Protein AF-A0A316UC57-F1 (afdb_monomer_lite)

InterPro domains:
  IPR006913 CENP-V/GFA domain [PF04828] (13-72)
  IPR006913 CENP-V/GFA domain [PS51891] (13-144)
  IPR011057 Mss4-like superfamily [SSF51316] (11-69)

Radius of gyration: 26.14 Å; chains: 1; bounding box: 57×92×40 Å

Organism: NCBI:txid1684307

Sequence (252 aa):
MSSNALPPLPEYTTGHCACKRTQYRVQLTNLQEDLRLTAYCHCTSCQRLNGAPFVWTTHWAEEAVQWSSAALDGGSEKMPGSSSSSTAPTLTRTKGGARLIPTVSSSSSTSASTSSSSSAPMLPEATFAPTMAVYETLPGRKWKQRCDYCGTPLGSWNQAKRQWSLWPSTFSRDYLPPPTPTPNPTSTPSTGSSSSSSTTSPPPKEGLPHPTIQQAIRPLHHQFYGWWRTMDIPDKLPKWEGYAGASERVEE

Foldseek 3Di:
DPPPDADDDDQWFKFAFPLRQKIKIFGCVPVVVFFPAWAWELAPVQCVLQVHLTFTKTKGALVRMAIDQGSPPRPCPPDPDDDDDDDDDDDDDDDDDDDDDDDDDDDDDDDDPDPPPPPQLDDPPRSDHPQKDWADPDRPAKIWIAGPPPSGTAWMAGPVRNMTMGTCVRIDPPPPPDPDPDDPDDDDDDDDDDDDDDPDDPDDPPDDSHCRVCNVSPHQAYACQDPSRPDDDPPPHWYFNHDPPPGDTDDD

Secondary structure (DSSP, 8-state):
----PPPPPPSEEEEE-TTSSSEEEEE-TTHHHHEEEEEEE--HHHHHHHTSSSEEEEEEESTTEEE-SS---------------------------PPP------------------------GGGS-TTEEEEEEETTTEEEEEETTT--EEEEEETTTTEEEE-GGGB-----PPPP-PPP-----------------PPP-S------HHHHT----EES-STT-SS---S---EESSSTTTSPEEP-

Structure (mmCIF, N/CA/C/O backbone):
data_AF-A0A316UC57-F1
#
_entry.id   AF-A0A316UC57-F1
#
loop_
_atom_site.group_PDB
_atom_site.id
_atom_site.type_symbol
_atom_site.label_atom_id
_atom_site.label_alt_id
_atom_site.label_comp_id
_atom_site.label_asym_id
_atom_site.label_entity_id
_atom_site.label_seq_id
_atom_site.pdbx_PDB_ins_code
_atom_site.Cartn_x
_atom_site.Cartn_y
_atom_site.Cartn_z
_atom_site.occupancy
_atom_site.B_iso_or_equiv
_atom_site.auth_seq_id
_atom_site.auth_comp_id
_atom_site.auth_asym_id
_atom_site.auth_atom_id
_atom_site.pdbx_PDB_model_num
ATOM 1 N N . MET A 1 1 ? -0.618 40.495 2.306 1.00 41.44 1 MET A N 1
ATOM 2 C CA . MET A 1 1 ? -0.495 39.217 1.576 1.00 41.44 1 MET A CA 1
ATOM 3 C C . MET A 1 1 ? -0.636 38.106 2.604 1.00 41.44 1 MET A C 1
ATOM 5 O O . MET A 1 1 ? 0.349 37.770 3.246 1.00 41.44 1 MET A O 1
ATOM 9 N N . SER A 1 2 ? -1.858 37.630 2.866 1.00 45.69 2 SER A N 1
ATOM 10 C CA . SER A 1 2 ? -2.040 36.480 3.761 1.00 45.69 2 SER A CA 1
ATOM 11 C C . SER A 1 2 ? -1.405 35.270 3.100 1.00 45.69 2 SER A C 1
ATOM 13 O O . SER A 1 2 ? -1.786 34.900 1.990 1.00 45.69 2 SER A O 1
ATOM 15 N N . SER A 1 3 ? -0.407 34.687 3.755 1.00 51.34 3 SER A N 1
ATOM 16 C CA . SER A 1 3 ? 0.132 33.389 3.383 1.00 51.34 3 SER A CA 1
ATOM 17 C C . SER A 1 3 ? -1.018 32.382 3.399 1.00 51.34 3 SER A C 1
ATOM 19 O O . SER A 1 3 ? -1.525 32.045 4.468 1.00 51.34 3 SER A O 1
ATOM 21 N N . ASN A 1 4 ? -1.440 31.919 2.224 1.00 53.53 4 ASN A N 1
ATOM 22 C CA . ASN A 1 4 ? -2.325 30.767 2.077 1.00 53.53 4 ASN A CA 1
ATOM 23 C C . ASN A 1 4 ? -1.542 29.504 2.466 1.00 53.53 4 ASN A C 1
ATOM 25 O O . ASN A 1 4 ? -1.133 28.721 1.610 1.00 53.53 4 ASN A O 1
ATOM 29 N N . ALA A 1 5 ? -1.253 29.349 3.759 1.00 59.88 5 ALA A N 1
ATOM 30 C CA . ALA A 1 5 ? -0.727 28.107 4.290 1.00 59.88 5 ALA A CA 1
ATOM 31 C C . ALA A 1 5 ? -1.830 27.052 4.167 1.00 59.88 5 ALA A C 1
ATOM 33 O O . ALA A 1 5 ? -2.966 27.277 4.589 1.00 59.88 5 ALA A O 1
ATOM 34 N N . LEU A 1 6 ? -1.501 25.926 3.537 1.00 58.50 6 LEU A N 1
ATOM 35 C CA . LEU A 1 6 ? -2.412 24.795 3.445 1.00 58.50 6 LEU A CA 1
ATOM 36 C C . LEU A 1 6 ? -2.770 24.326 4.863 1.00 58.50 6 LEU A C 1
ATOM 38 O O . LEU A 1 6 ? -1.898 24.332 5.738 1.00 58.50 6 LEU A O 1
ATOM 42 N N . PRO A 1 7 ? -4.023 23.910 5.103 1.00 67.12 7 PRO A N 1
ATOM 43 C CA . PRO A 1 7 ? -4.384 23.304 6.373 1.00 67.12 7 PRO A CA 1
ATOM 44 C C . PRO A 1 7 ? -3.512 22.063 6.622 1.00 67.12 7 PRO A C 1
ATOM 46 O O . PRO A 1 7 ? -3.173 21.344 5.672 1.00 67.12 7 PRO A O 1
ATOM 49 N N . PRO A 1 8 ? -3.125 21.810 7.882 1.00 75.81 8 PRO A N 1
ATOM 50 C CA . PRO A 1 8 ? -2.342 20.634 8.223 1.00 75.81 8 PRO A CA 1
ATOM 51 C C . PRO A 1 8 ? -3.133 19.358 7.914 1.00 75.81 8 PRO A C 1
ATOM 53 O O . PRO A 1 8 ? -4.363 19.332 7.998 1.00 75.81 8 PRO A O 1
ATOM 56 N N . LEU A 1 9 ? -2.417 18.285 7.571 1.00 80.31 9 LEU A N 1
ATOM 57 C CA . LEU A 1 9 ? -3.019 16.958 7.472 1.00 80.31 9 LEU A CA 1
ATOM 58 C C . LEU A 1 9 ? -3.625 16.555 8.828 1.00 80.31 9 LEU A C 1
ATOM 60 O O . LEU A 1 9 ? -3.098 16.951 9.872 1.00 80.31 9 LEU A O 1
ATOM 64 N N . PRO A 1 10 ? -4.711 15.761 8.836 1.00 85.69 10 PRO A N 1
ATOM 65 C CA . PRO A 1 10 ? -5.221 15.201 10.079 1.00 85.69 10 PRO A CA 1
ATOM 66 C C . PRO A 1 10 ? -4.170 14.290 10.725 1.00 85.69 10 PRO A C 1
ATOM 68 O O . PRO A 1 10 ? -3.300 13.755 10.043 1.00 85.69 10 PRO A O 1
ATOM 71 N N . GLU A 1 11 ? -4.293 14.062 12.033 1.00 88.88 11 GLU A N 1
ATOM 72 C CA . GLU A 1 11 ? -3.408 13.162 12.791 1.00 88.88 11 GLU A CA 1
ATOM 73 C C . GLU A 1 11 ? -3.396 11.739 12.213 1.00 88.88 11 GLU A C 1
ATOM 75 O O . GLU A 1 11 ? -2.382 11.047 12.256 1.00 88.88 11 GLU A O 1
ATOM 80 N N . TYR A 1 12 ? -4.520 11.304 11.642 1.00 91.88 12 TYR A N 1
ATOM 81 C CA . TYR A 1 12 ? -4.680 9.984 11.059 1.00 91.88 12 TYR A CA 1
ATOM 82 C C . TYR A 1 12 ? -5.684 9.980 9.910 1.00 91.88 12 TYR A C 1
ATOM 84 O O . TYR A 1 12 ? -6.486 10.897 9.733 1.00 91.88 12 TYR A O 1
ATOM 92 N N . THR A 1 13 ? -5.680 8.882 9.168 1.00 91.31 13 THR A N 1
ATOM 93 C CA . THR A 1 13 ? -6.738 8.514 8.228 1.00 91.31 13 THR A CA 1
ATOM 94 C C . THR A 1 13 ? -7.218 7.096 8.504 1.00 91.31 13 THR A C 1
ATOM 96 O O . THR A 1 13 ? -6.566 6.329 9.215 1.00 91.31 13 THR A O 1
ATOM 99 N N . THR A 1 14 ? -8.373 6.743 7.958 1.00 93.75 14 THR A N 1
ATOM 100 C CA . THR A 1 14 ? -8.931 5.397 8.043 1.00 93.75 14 THR A CA 1
ATOM 101 C C . THR A 1 14 ? -9.022 4.775 6.662 1.00 93.75 14 THR A C 1
ATOM 103 O O . THR A 1 14 ? -8.936 5.447 5.632 1.00 93.75 14 THR A O 1
ATOM 106 N N . GLY A 1 15 ? -9.208 3.467 6.635 1.00 94.25 15 GLY A N 1
ATOM 107 C CA . GLY A 1 15 ? -9.602 2.769 5.432 1.00 94.25 15 GLY A CA 1
ATOM 108 C C . GLY A 1 15 ? -10.334 1.486 5.755 1.00 94.25 15 GLY A C 1
ATOM 109 O O . GLY A 1 15 ? -10.366 1.025 6.898 1.00 94.25 15 GLY A O 1
ATOM 110 N N . HIS A 1 16 ? -10.971 0.930 4.738 1.00 95.31 16 HIS A N 1
ATOM 111 C CA . HIS A 1 16 ? -11.841 -0.215 4.887 1.00 95.31 16 HIS A CA 1
ATOM 112 C C . HIS A 1 16 ? -11.987 -1.000 3.582 1.00 95.31 16 HIS A C 1
ATOM 114 O O . HIS A 1 16 ? -11.837 -0.486 2.475 1.00 95.31 16 HIS A O 1
ATOM 120 N N . CYS A 1 17 ? -12.325 -2.279 3.714 1.00 95.94 17 CYS A N 1
ATOM 121 C CA . CYS A 1 17 ? -12.782 -3.096 2.590 1.00 95.94 17 CYS A CA 1
ATOM 122 C C . CYS A 1 17 ? -14.160 -2.635 2.075 1.00 95.94 17 CYS A C 1
ATOM 124 O O . CYS A 1 17 ? -14.847 -1.860 2.742 1.00 95.94 17 CYS A O 1
ATOM 126 N N . ALA A 1 18 ? -14.616 -3.139 0.923 1.00 94.94 18 ALA A N 1
ATOM 127 C CA . ALA A 1 18 ? -15.873 -2.687 0.313 1.00 94.94 18 ALA A CA 1
ATOM 128 C C . ALA A 1 18 ? -17.107 -2.876 1.219 1.00 94.94 18 ALA A C 1
ATOM 130 O O . ALA A 1 18 ? -17.975 -2.011 1.259 1.00 94.94 18 ALA A O 1
ATOM 131 N N . CYS A 1 19 ? -17.166 -3.966 1.991 1.00 95.12 19 CYS A N 1
ATOM 132 C CA . CYS A 1 19 ? -18.262 -4.231 2.931 1.00 95.12 19 CYS A CA 1
ATOM 133 C C . CYS A 1 19 ? -18.083 -3.569 4.307 1.00 95.12 19 CYS A C 1
ATOM 135 O O . CYS A 1 19 ? -18.910 -3.780 5.188 1.00 95.12 19 CYS A O 1
ATOM 137 N N . LYS A 1 20 ? -16.988 -2.826 4.519 1.00 93.12 20 LYS A N 1
ATOM 138 C CA . LYS A 1 20 ? -16.629 -2.151 5.780 1.00 93.12 20 LYS A CA 1
ATOM 139 C C . LYS A 1 20 ? -16.373 -3.064 6.991 1.00 93.12 20 LYS A C 1
ATOM 141 O O . LYS A 1 20 ? -16.122 -2.564 8.080 1.00 93.12 20 LYS A O 1
ATOM 146 N N . ARG A 1 21 ? -16.354 -4.389 6.825 1.00 92.88 21 ARG A N 1
ATOM 147 C CA . ARG A 1 21 ? -16.109 -5.343 7.926 1.00 92.88 21 ARG A CA 1
ATOM 148 C C . ARG A 1 21 ? -14.652 -5.359 8.408 1.00 92.88 21 ARG A C 1
ATOM 150 O O . ARG A 1 21 ? -14.378 -5.523 9.592 1.00 92.88 21 ARG A O 1
ATOM 157 N N . THR A 1 22 ? -13.712 -5.214 7.481 1.00 94.31 22 THR A N 1
ATOM 158 C CA . THR A 1 22 ? -12.280 -5.050 7.761 1.00 94.31 22 THR A CA 1
ATOM 159 C C . THR A 1 22 ? -11.919 -3.582 7.630 1.00 94.31 22 THR A C 1
ATOM 161 O O . THR A 1 22 ? -12.103 -3.015 6.547 1.00 94.31 22 THR A O 1
ATOM 164 N N . GLN A 1 23 ? -11.411 -2.988 8.708 1.00 94.62 23 GLN A N 1
ATOM 165 C CA . GLN A 1 23 ? -11.034 -1.579 8.771 1.00 94.62 23 GLN A CA 1
ATOM 166 C C . GLN A 1 23 ? -9.642 -1.414 9.380 1.00 94.62 23 GLN A C 1
ATOM 168 O O . GLN A 1 23 ? -9.145 -2.283 10.100 1.00 94.62 23 GLN A O 1
ATOM 173 N N . TYR A 1 24 ? -9.016 -0.286 9.078 1.00 94.50 24 TYR A N 1
ATOM 174 C CA . TYR A 1 24 ? -7.728 0.102 9.629 1.00 94.50 24 TYR A CA 1
ATOM 175 C C . TYR A 1 24 ? -7.640 1.615 9.813 1.00 94.50 24 TYR A C 1
ATOM 177 O O . TYR A 1 24 ? -8.397 2.389 9.220 1.00 94.50 24 TYR A O 1
ATOM 185 N N . ARG A 1 25 ? -6.664 2.024 10.616 1.00 94.94 25 ARG A N 1
ATOM 186 C CA . ARG A 1 25 ? -6.220 3.399 10.816 1.00 94.94 25 ARG A CA 1
ATOM 187 C C . ARG A 1 25 ? -4.748 3.506 10.430 1.00 94.94 25 ARG A C 1
ATOM 189 O O . ARG A 1 25 ? -3.974 2.598 10.719 1.00 94.94 25 ARG A O 1
ATOM 196 N N . VAL A 1 26 ? -4.380 4.613 9.793 1.00 94.88 26 VAL A N 1
ATOM 197 C CA . VAL A 1 26 ? -2.991 4.973 9.488 1.00 94.88 26 VAL A CA 1
ATOM 198 C C . VAL A 1 26 ? -2.680 6.301 10.157 1.00 94.88 26 VAL A C 1
ATOM 200 O O . VAL A 1 26 ? -3.387 7.281 9.913 1.00 94.88 26 VAL A O 1
ATOM 203 N N . GLN A 1 27 ? -1.655 6.330 11.002 1.00 94.12 27 GLN A N 1
ATOM 204 C CA . GLN A 1 27 ? -1.163 7.565 11.606 1.00 94.12 27 GLN A CA 1
ATOM 205 C C . GLN A 1 27 ? -0.413 8.390 10.554 1.00 94.12 27 GLN A C 1
ATOM 207 O O . GLN A 1 27 ? 0.315 7.851 9.722 1.00 94.12 27 GLN A O 1
ATOM 212 N N . LEU A 1 28 ? -0.623 9.702 10.572 1.00 91.50 28 LEU A N 1
ATOM 213 C CA . LEU A 1 28 ? -0.037 10.661 9.631 1.00 91.50 28 LEU A CA 1
ATOM 214 C C . LEU A 1 28 ? 0.847 11.698 10.337 1.00 91.50 28 LEU A C 1
ATOM 216 O O . LEU A 1 28 ? 1.449 12.539 9.671 1.00 91.50 28 LEU A O 1
ATOM 220 N N . THR A 1 29 ? 0.949 11.634 11.668 1.00 90.75 29 THR A N 1
ATOM 221 C CA . THR A 1 29 ? 1.766 12.536 12.496 1.00 90.75 29 THR A CA 1
ATOM 222 C C . THR A 1 29 ? 3.231 12.561 12.078 1.00 90.75 29 THR A C 1
ATOM 224 O O . THR A 1 29 ? 3.852 13.619 12.130 1.00 90.75 29 THR A O 1
ATOM 227 N N . ASN A 1 30 ? 3.763 11.427 11.616 1.00 93.81 30 ASN A N 1
ATOM 228 C CA . ASN A 1 30 ? 5.131 11.294 11.131 1.00 93.81 30 ASN A CA 1
ATOM 229 C C . ASN A 1 30 ? 5.179 10.787 9.680 1.00 93.81 30 ASN A C 1
ATOM 231 O O . ASN A 1 30 ? 5.938 9.883 9.334 1.00 93.81 30 ASN A O 1
ATOM 235 N N . LEU A 1 31 ? 4.339 11.365 8.809 1.00 91.75 31 LEU A N 1
ATOM 236 C CA . LEU A 1 31 ? 4.154 10.905 7.428 1.00 91.75 31 LEU A CA 1
ATOM 237 C C . LEU A 1 31 ? 5.472 10.684 6.668 1.00 91.75 31 LEU A C 1
ATOM 239 O O . LEU A 1 31 ? 5.596 9.695 5.953 1.00 91.75 31 LEU A O 1
ATOM 243 N N . GLN A 1 32 ? 6.436 11.598 6.806 1.00 90.75 32 GLN A N 1
ATOM 244 C CA . GLN A 1 32 ? 7.690 11.556 6.052 1.00 90.75 32 GLN A CA 1
ATOM 245 C C . GLN A 1 32 ? 8.570 10.360 6.432 1.00 90.75 32 GLN A C 1
ATOM 247 O O . GLN A 1 32 ? 9.285 9.833 5.577 1.00 90.75 32 GLN A O 1
ATOM 252 N N . GLU A 1 33 ? 8.527 9.938 7.696 1.00 94.81 33 GLU A N 1
ATOM 253 C CA . GLU A 1 33 ? 9.268 8.770 8.158 1.00 94.81 33 GLU A CA 1
ATOM 254 C C . GLU A 1 33 ? 8.439 7.500 8.013 1.00 94.81 33 GLU A C 1
ATOM 256 O O . GLU A 1 33 ? 8.991 6.478 7.636 1.00 94.81 33 GLU A O 1
ATOM 261 N N . ASP A 1 34 ? 7.130 7.529 8.256 1.00 96.75 34 ASP A N 1
ATOM 262 C CA . ASP A 1 34 ? 6.286 6.332 8.258 1.00 96.75 34 ASP A CA 1
ATOM 263 C C . ASP A 1 34 ? 5.919 5.845 6.855 1.00 96.75 34 ASP A C 1
ATOM 265 O O . ASP A 1 34 ? 5.876 4.631 6.629 1.00 96.75 34 ASP A O 1
ATOM 269 N N . LEU A 1 35 ? 5.709 6.753 5.896 1.00 97.31 35 LEU A N 1
ATOM 270 C CA . LEU A 1 35 ? 5.463 6.409 4.495 1.00 97.31 35 LEU A CA 1
ATOM 271 C C . LEU A 1 35 ? 6.786 6.081 3.793 1.00 97.31 35 LEU A C 1
ATOM 273 O O . LEU A 1 35 ? 7.481 6.941 3.257 1.00 97.31 35 LEU A O 1
ATOM 277 N N . ARG A 1 36 ? 7.115 4.792 3.734 1.00 96.12 36 ARG A N 1
ATOM 278 C CA . ARG A 1 36 ? 8.373 4.287 3.162 1.00 96.12 36 ARG A CA 1
ATOM 279 C C . ARG A 1 36 ? 8.377 4.229 1.637 1.00 96.12 36 ARG A C 1
ATOM 281 O O . ARG A 1 36 ? 9.444 4.160 1.033 1.00 96.12 36 ARG A O 1
ATOM 288 N N . LEU A 1 37 ? 7.203 4.154 1.010 1.00 96.88 37 LEU A N 1
ATOM 289 C CA . LEU A 1 37 ? 7.068 4.059 -0.445 1.00 96.88 37 LEU A CA 1
ATOM 290 C C . LEU A 1 37 ? 5.664 4.457 -0.889 1.00 96.88 37 LEU A C 1
ATOM 292 O O . LEU A 1 37 ? 4.685 4.066 -0.261 1.00 96.88 37 LEU A O 1
ATOM 296 N N . THR A 1 38 ? 5.561 5.127 -2.032 1.00 97.44 38 THR A N 1
ATOM 297 C CA . THR A 1 38 ? 4.305 5.279 -2.768 1.00 97.44 38 THR A CA 1
ATOM 298 C C . THR A 1 38 ? 4.564 5.195 -4.269 1.00 97.44 38 THR A C 1
ATOM 300 O O . THR A 1 38 ? 5.406 5.909 -4.814 1.00 97.44 38 THR A O 1
ATOM 303 N N . ALA A 1 39 ? 3.898 4.258 -4.939 1.00 97.88 39 ALA A N 1
ATOM 304 C CA . ALA A 1 39 ? 4.186 3.929 -6.330 1.00 97.88 39 ALA A CA 1
ATOM 305 C C . ALA A 1 39 ? 2.980 3.314 -7.035 1.00 97.88 39 ALA A C 1
ATOM 307 O O . ALA A 1 39 ? 2.075 2.765 -6.398 1.00 97.88 39 ALA A O 1
ATOM 308 N N . TYR A 1 40 ? 3.024 3.310 -8.361 1.00 97.94 40 TYR A N 1
ATOM 309 C CA . TYR A 1 40 ? 2.226 2.403 -9.171 1.00 97.94 40 TYR A CA 1
ATOM 310 C C . TYR A 1 40 ? 2.989 1.096 -9.393 1.00 97.94 40 TYR A C 1
ATOM 312 O O . TYR A 1 40 ? 4.099 1.081 -9.922 1.00 97.94 40 TYR A O 1
ATOM 320 N N . CYS A 1 41 ? 2.391 -0.020 -8.990 1.00 97.25 41 CYS A N 1
ATOM 321 C CA . CYS A 1 41 ? 2.970 -1.350 -9.114 1.00 97.25 41 CYS A CA 1
ATOM 322 C C . CYS A 1 41 ? 2.331 -2.117 -10.273 1.00 97.25 41 CYS A C 1
ATOM 324 O O . CYS A 1 41 ? 1.114 -2.311 -10.296 1.00 97.25 41 CYS A O 1
ATOM 326 N N . HIS A 1 42 ? 3.179 -2.589 -11.186 1.00 97.12 42 HIS A N 1
ATOM 327 C CA . HIS A 1 42 ? 2.803 -3.314 -12.405 1.00 97.12 42 HIS A CA 1
ATOM 328 C C . HIS A 1 42 ? 3.084 -4.822 -12.337 1.00 97.12 42 HIS A C 1
ATOM 330 O O . HIS A 1 42 ? 2.989 -5.520 -13.338 1.00 97.12 42 HIS A O 1
ATOM 336 N N . CYS A 1 43 ? 3.445 -5.377 -11.175 1.00 94.81 43 CYS A N 1
ATOM 337 C CA . CYS A 1 43 ? 3.725 -6.811 -11.116 1.00 94.81 43 CYS A CA 1
ATOM 338 C C . CYS A 1 43 ? 2.445 -7.638 -11.315 1.00 94.81 43 CYS A C 1
ATOM 340 O O . CYS A 1 43 ? 1.366 -7.283 -10.827 1.00 94.81 43 CYS A O 1
ATOM 342 N N . THR A 1 44 ? 2.574 -8.797 -11.962 1.00 94.75 44 THR A N 1
ATOM 343 C CA . THR A 1 44 ? 1.404 -9.613 -12.320 1.00 94.75 44 THR A CA 1
ATOM 344 C C . THR A 1 44 ? 0.616 -10.121 -11.118 1.00 94.75 44 THR A C 1
ATOM 346 O O . THR A 1 44 ? -0.597 -10.302 -11.203 1.00 94.75 44 THR A O 1
ATOM 349 N N . SER A 1 45 ? 1.261 -10.305 -9.964 1.00 92.88 45 SER A N 1
ATOM 350 C CA . SER A 1 45 ? 0.555 -10.638 -8.724 1.00 92.88 45 SER A CA 1
ATOM 351 C C . SER A 1 45 ? -0.355 -9.501 -8.259 1.00 92.88 45 SER A C 1
ATOM 353 O O . SER A 1 45 ? -1.472 -9.759 -7.821 1.00 92.88 45 SER A O 1
ATOM 355 N N . CYS A 1 46 ? 0.092 -8.245 -8.354 1.00 94.38 46 CYS A N 1
ATOM 356 C CA . CYS A 1 46 ? -0.730 -7.088 -7.996 1.00 94.38 46 CYS A CA 1
ATOM 357 C C . CYS A 1 46 ? -1.857 -6.861 -9.005 1.00 94.38 46 CYS A C 1
ATOM 359 O O . CYS A 1 46 ? -2.975 -6.570 -8.579 1.00 94.38 46 CYS A O 1
ATOM 361 N N . GLN A 1 47 ? -1.582 -7.058 -10.297 1.00 95.62 47 GLN A N 1
ATOM 362 C CA . GLN A 1 47 ? -2.584 -6.960 -11.358 1.00 95.62 47 GLN A CA 1
ATOM 363 C C . GLN A 1 47 ? -3.717 -7.967 -11.162 1.00 95.62 47 GLN A C 1
ATOM 365 O O . GLN A 1 47 ? -4.879 -7.581 -11.075 1.00 95.62 47 GLN A O 1
ATOM 370 N N . ARG A 1 48 ? -3.382 -9.256 -11.008 1.00 93.88 48 ARG A N 1
ATOM 371 C CA . ARG A 1 48 ? -4.374 -10.327 -10.813 1.00 93.88 48 ARG A CA 1
ATOM 372 C C . ARG A 1 48 ? -5.185 -10.144 -9.539 1.00 93.88 48 ARG A C 1
ATOM 374 O O . ARG A 1 48 ? -6.380 -10.402 -9.535 1.00 93.88 48 ARG A O 1
ATOM 381 N N . LEU A 1 49 ? -4.538 -9.704 -8.462 1.00 93.56 49 LEU A N 1
ATOM 382 C CA . LEU A 1 49 ? -5.196 -9.564 -7.167 1.00 93.56 49 LEU A CA 1
ATOM 383 C C . LEU A 1 49 ? -6.163 -8.378 -7.116 1.00 93.56 49 LEU A C 1
ATOM 385 O O . LEU A 1 49 ? -7.175 -8.467 -6.432 1.00 93.56 49 LEU A O 1
ATOM 389 N N . ASN A 1 50 ? -5.860 -7.289 -7.826 1.00 94.69 50 ASN A N 1
ATOM 390 C CA . ASN A 1 50 ? -6.720 -6.103 -7.874 1.00 94.69 50 ASN A CA 1
ATOM 391 C C . ASN A 1 50 ? -7.641 -6.071 -9.101 1.00 94.69 50 ASN A C 1
ATOM 393 O O . ASN A 1 50 ? -8.521 -5.220 -9.158 1.00 94.69 50 ASN A O 1
ATOM 397 N N . GLY A 1 51 ? -7.440 -6.958 -10.080 1.00 94.69 51 GLY A N 1
ATOM 398 C CA . GLY A 1 51 ? -8.165 -6.920 -11.351 1.00 94.69 51 GLY A CA 1
ATOM 399 C C . GLY A 1 51 ? -7.894 -5.641 -12.152 1.00 94.69 51 GLY A C 1
ATOM 400 O O . GLY A 1 51 ? -8.793 -5.140 -12.817 1.00 94.69 51 GLY A O 1
ATOM 401 N N . ALA A 1 52 ? -6.681 -5.088 -12.055 1.00 95.75 52 ALA A N 1
ATOM 402 C CA . ALA A 1 52 ? -6.310 -3.798 -12.639 1.00 95.75 52 ALA A CA 1
ATOM 403 C C . ALA A 1 52 ? -4.970 -3.894 -13.397 1.00 95.75 52 ALA A C 1
ATOM 405 O O . ALA A 1 52 ? -4.119 -4.689 -12.995 1.00 95.75 52 ALA A O 1
ATOM 406 N N . PRO A 1 53 ? -4.734 -3.083 -14.451 1.00 96.00 53 PRO A N 1
ATOM 407 C CA . PRO A 1 53 ? -3.470 -3.098 -15.207 1.00 96.00 53 PRO A CA 1
ATOM 408 C C . PRO A 1 53 ? -2.256 -2.705 -14.348 1.00 96.00 53 PRO A C 1
ATOM 410 O O . PRO A 1 53 ? -1.127 -3.102 -14.626 1.00 96.00 53 PRO A O 1
ATOM 413 N N . PHE A 1 54 ? -2.493 -1.955 -13.276 1.00 96.38 54 PHE A N 1
ATOM 414 C CA . PHE A 1 54 ? -1.544 -1.632 -12.219 1.00 96.38 54 PHE A CA 1
ATOM 415 C C . PHE A 1 54 ? -2.320 -1.229 -10.964 1.00 96.38 54 PHE A C 1
ATOM 417 O O . PHE A 1 54 ? -3.527 -0.987 -11.013 1.00 96.38 54 PHE A O 1
ATOM 424 N N . VAL A 1 55 ? -1.633 -1.146 -9.827 1.00 96.75 55 VAL A N 1
ATOM 425 C CA . VAL A 1 55 ? -2.240 -0.709 -8.563 1.00 96.75 55 VAL A CA 1
ATOM 426 C C . VAL A 1 55 ? -1.398 0.377 -7.909 1.00 96.75 55 VAL A C 1
ATOM 428 O O . VAL A 1 55 ? -0.172 0.281 -7.868 1.00 96.75 55 VAL A O 1
ATOM 431 N N . TRP A 1 56 ? -2.048 1.400 -7.362 1.00 97.25 56 TRP A N 1
ATOM 432 C CA . TRP A 1 56 ? -1.393 2.313 -6.430 1.00 97.25 56 TRP A CA 1
ATOM 433 C C . TRP A 1 56 ? -1.105 1.564 -5.128 1.00 97.25 56 TRP A C 1
ATOM 435 O O . TRP A 1 56 ? -2.004 0.996 -4.514 1.00 97.25 56 TRP A O 1
ATOM 445 N N . THR A 1 57 ? 0.154 1.530 -4.712 1.00 97.38 57 THR A N 1
ATOM 446 C CA . THR A 1 57 ? 0.596 0.901 -3.469 1.00 97.38 57 THR A CA 1
ATOM 447 C C . THR A 1 57 ? 1.328 1.912 -2.601 1.00 97.38 57 THR A C 1
ATOM 449 O O . THR A 1 57 ? 2.140 2.690 -3.098 1.00 97.38 57 THR A O 1
ATOM 452 N N . THR A 1 58 ? 1.062 1.869 -1.299 1.00 97.81 58 THR A N 1
ATOM 453 C CA . THR A 1 58 ? 1.784 2.639 -0.278 1.00 97.81 58 THR A CA 1
ATOM 454 C C . THR A 1 58 ? 2.393 1.683 0.728 1.00 97.81 58 THR A C 1
ATOM 456 O O . THR A 1 58 ? 1.747 0.691 1.063 1.00 97.81 58 THR A O 1
ATOM 459 N N . HIS A 1 59 ? 3.628 1.916 1.168 1.00 97.75 59 HIS A N 1
ATOM 460 C CA . HIS A 1 59 ? 4.263 1.119 2.214 1.00 97.75 59 HIS A CA 1
ATOM 461 C C . HIS A 1 59 ? 4.444 1.944 3.478 1.00 97.75 59 HIS A C 1
ATOM 463 O O . HIS A 1 59 ? 4.941 3.063 3.408 1.00 97.75 59 HIS A O 1
ATOM 469 N N . TRP A 1 60 ? 4.096 1.352 4.610 1.00 98.00 60 TRP A N 1
ATOM 470 C CA . TRP A 1 60 ? 4.054 1.998 5.911 1.00 98.00 60 TRP A CA 1
ATOM 471 C C . TRP A 1 60 ? 4.867 1.204 6.924 1.00 98.00 60 TRP A C 1
AT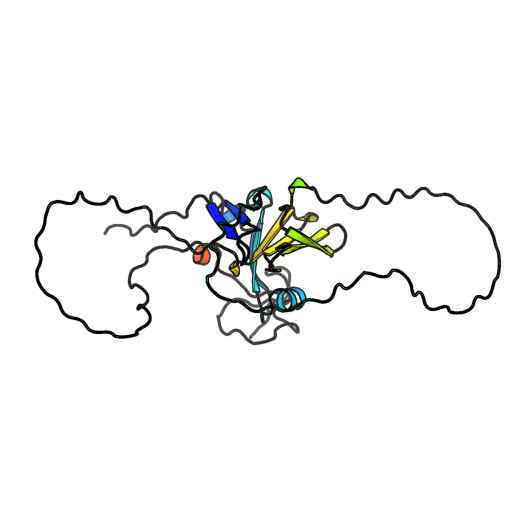OM 473 O O . TRP A 1 60 ? 4.931 -0.028 6.830 1.00 98.00 60 TRP A O 1
ATOM 483 N N . ALA A 1 61 ? 5.468 1.902 7.884 1.00 97.25 61 ALA A N 1
ATOM 484 C CA . ALA A 1 61 ? 5.991 1.285 9.098 1.00 97.25 61 ALA A CA 1
ATOM 485 C C . ALA A 1 61 ? 4.897 0.469 9.816 1.00 97.25 61 ALA A C 1
ATOM 487 O O . ALA A 1 61 ? 3.704 0.735 9.647 1.00 97.25 61 ALA A O 1
ATOM 488 N N . GLU A 1 62 ? 5.286 -0.545 10.586 1.00 95.00 62 GLU A N 1
ATOM 489 C CA . GLU A 1 62 ? 4.340 -1.393 11.321 1.00 95.00 62 GLU A CA 1
ATOM 490 C C . GLU A 1 62 ? 3.483 -0.568 12.279 1.00 95.00 62 GLU A C 1
ATOM 492 O O . GLU A 1 62 ? 2.257 -0.638 12.238 1.00 95.00 62 GLU A O 1
ATOM 497 N N . GLU A 1 63 ? 4.148 0.247 13.088 1.00 94.44 63 GLU A N 1
ATOM 498 C CA . GLU A 1 63 ? 3.588 1.093 14.135 1.00 94.44 63 GLU A CA 1
ATOM 499 C C . GLU A 1 63 ? 2.621 2.163 13.607 1.00 94.44 63 GLU A C 1
ATOM 501 O O . GLU A 1 63 ? 1.729 2.609 14.333 1.00 94.44 63 GLU A O 1
ATOM 506 N N . ALA A 1 64 ? 2.751 2.534 12.331 1.00 96.12 64 ALA A N 1
ATOM 507 C CA . ALA A 1 64 ? 1.896 3.523 11.693 1.00 96.12 64 ALA A CA 1
ATOM 508 C C . ALA A 1 64 ? 0.506 2.972 11.343 1.00 96.12 64 ALA A C 1
ATOM 510 O O . ALA A 1 64 ? -0.405 3.762 11.094 1.00 96.12 64 ALA A O 1
ATOM 511 N N . VAL A 1 65 ? 0.313 1.646 11.311 1.00 95.75 65 VAL A N 1
ATOM 512 C CA . VAL A 1 65 ? -0.945 1.017 10.881 1.00 95.75 65 VAL A CA 1
ATOM 513 C C . VAL A 1 65 ? -1.557 0.202 12.009 1.00 95.75 65 VAL A C 1
ATOM 515 O O . VAL A 1 65 ? -0.931 -0.685 12.581 1.00 95.75 65 VAL A O 1
ATOM 518 N N . GLN A 1 66 ? -2.831 0.458 12.283 1.00 94.25 66 GLN A N 1
ATOM 519 C CA . GLN A 1 66 ? -3.600 -0.244 13.304 1.00 94.25 66 GLN A CA 1
ATOM 520 C C . GLN A 1 66 ? -4.846 -0.856 12.673 1.00 94.25 66 GLN A C 1
ATOM 522 O O . GLN A 1 66 ? -5.621 -0.163 12.015 1.00 94.25 66 GLN A O 1
ATOM 527 N N . TRP A 1 67 ? -5.054 -2.154 12.876 1.00 92.88 67 TRP A N 1
ATOM 528 C CA . TRP A 1 67 ? -6.241 -2.864 12.402 1.00 92.88 67 TRP A CA 1
ATOM 529 C C . TRP A 1 67 ? -7.344 -2.858 13.460 1.00 92.88 67 TRP A C 1
ATOM 531 O O . TRP A 1 67 ? -7.068 -2.952 14.655 1.00 92.88 67 TRP A O 1
ATOM 541 N N . SER A 1 68 ? -8.606 -2.775 13.034 1.00 86.62 68 SER A N 1
ATOM 542 C CA . SER A 1 68 ? -9.740 -2.877 13.956 1.00 86.62 68 SER A CA 1
ATOM 543 C C . SER A 1 68 ? -9.848 -4.297 14.530 1.00 86.62 68 SER A C 1
ATOM 545 O O . SER A 1 68 ? -9.948 -5.266 13.775 1.00 86.62 68 SER A O 1
ATOM 547 N N . SER A 1 69 ? -9.875 -4.418 15.860 1.00 72.62 69 SER A N 1
ATOM 548 C CA . SER A 1 69 ? -10.031 -5.693 16.579 1.00 72.62 69 SER A CA 1
ATOM 549 C C . SER A 1 69 ? -11.453 -6.259 16.517 1.00 72.62 69 SER A C 1
ATOM 551 O O . SER A 1 69 ? -11.637 -7.467 16.631 1.00 72.62 69 SER A O 1
ATOM 553 N N . ALA A 1 70 ? -12.459 -5.412 16.294 1.00 57.38 70 ALA A N 1
ATOM 554 C CA . ALA A 1 70 ? -13.844 -5.823 16.108 1.00 57.38 70 ALA A CA 1
ATOM 555 C C . ALA A 1 70 ? -14.232 -5.762 14.626 1.00 57.38 70 ALA A C 1
ATOM 557 O O . ALA A 1 70 ? -13.911 -4.799 13.924 1.00 57.38 70 ALA A O 1
ATOM 558 N N . ALA A 1 71 ? -14.990 -6.760 14.165 1.00 52.72 71 ALA A N 1
ATOM 559 C CA . ALA A 1 71 ? -15.923 -6.532 13.073 1.00 52.72 71 ALA A CA 1
ATOM 560 C C . ALA A 1 71 ? -16.924 -5.509 13.615 1.00 52.72 71 ALA A C 1
ATOM 562 O O . ALA A 1 71 ? -17.776 -5.888 14.408 1.00 52.72 71 ALA A O 1
ATOM 563 N N . LEU A 1 72 ? -16.767 -4.219 13.308 1.00 46.00 72 LEU A N 1
ATOM 564 C CA . LEU A 1 72 ? -17.790 -3.250 13.694 1.00 46.00 72 LEU A CA 1
ATOM 565 C C . LEU A 1 72 ? -19.108 -3.761 13.119 1.00 46.00 72 LEU A C 1
ATOM 567 O O . LEU A 1 72 ? -19.167 -4.046 11.918 1.00 46.00 72 LEU A O 1
ATOM 571 N N . ASP A 1 73 ? -20.085 -3.975 14.004 1.00 39.00 73 ASP A N 1
ATOM 572 C CA . ASP A 1 73 ? -21.390 -4.518 13.661 1.00 39.00 73 ASP A CA 1
ATOM 573 C C . ASP A 1 73 ? -21.883 -3.787 12.423 1.00 39.00 73 ASP A C 1
ATOM 575 O O . ASP A 1 73 ? -22.053 -2.565 12.421 1.00 39.00 73 ASP A O 1
ATOM 579 N N . GLY A 1 74 ? -22.013 -4.533 11.327 1.00 42.62 74 GLY A N 1
ATOM 580 C CA . GLY A 1 74 ? -22.605 -4.008 10.118 1.00 42.62 74 GLY A CA 1
ATOM 581 C C . GLY A 1 74 ? -23.990 -3.533 10.508 1.00 42.62 74 GLY A C 1
ATOM 582 O O . GLY A 1 74 ? -24.860 -4.362 10.765 1.00 42.62 74 GLY A O 1
ATOM 583 N N . GLY A 1 75 ? -24.175 -2.213 10.592 1.00 33.47 75 GLY A N 1
ATOM 584 C CA . GLY A 1 75 ? -25.495 -1.620 10.667 1.00 33.47 75 GLY A CA 1
ATOM 585 C C . GLY A 1 75 ? -26.310 -2.273 9.567 1.00 33.47 75 GLY A C 1
ATOM 586 O O . GLY A 1 75 ? -25.989 -2.140 8.385 1.00 33.47 75 GLY A O 1
ATOM 587 N N . SER A 1 76 ? -27.288 -3.082 9.964 1.00 34.03 76 SER A N 1
ATOM 588 C CA . SER A 1 76 ? -28.180 -3.752 9.042 1.00 34.03 76 SER A CA 1
ATOM 589 C C . SER A 1 76 ? -29.112 -2.695 8.458 1.00 34.03 76 SER A C 1
ATOM 591 O O . SER A 1 76 ? -30.288 -2.620 8.814 1.00 34.03 76 SER A O 1
ATOM 593 N N . GLU A 1 77 ? -28.609 -1.858 7.558 1.00 35.34 77 GLU A N 1
ATOM 594 C CA . GLU A 1 77 ? -29.476 -1.249 6.565 1.00 35.34 77 GLU A CA 1
ATOM 595 C C . GLU A 1 77 ? -29.891 -2.377 5.628 1.00 35.34 77 GLU A C 1
ATOM 597 O O . GLU A 1 77 ? -29.220 -2.767 4.673 1.00 35.34 77 GLU A O 1
ATOM 602 N N . LYS A 1 78 ? -31.000 -2.992 6.029 1.00 29.66 78 LYS A N 1
ATOM 603 C CA . LYS A 1 78 ? -31.758 -3.970 5.275 1.00 29.66 78 LYS A CA 1
ATOM 604 C C . LYS A 1 78 ? -32.114 -3.311 3.943 1.00 29.66 78 LYS A C 1
ATOM 606 O O . LYS A 1 78 ? -33.043 -2.513 3.888 1.00 29.66 78 LYS A O 1
ATOM 611 N N . MET A 1 79 ? -31.363 -3.626 2.888 1.00 32.88 79 MET A N 1
ATOM 612 C CA . MET A 1 79 ? -31.732 -3.276 1.516 1.00 32.88 79 MET A CA 1
ATOM 613 C C . MET A 1 79 ? -33.180 -3.739 1.276 1.00 32.88 79 MET A C 1
ATOM 615 O O . MET A 1 79 ? -33.454 -4.939 1.405 1.00 32.88 79 MET A O 1
ATOM 619 N N . PRO A 1 80 ? -34.134 -2.838 0.982 1.00 33.00 80 PRO A N 1
ATOM 620 C CA . PRO A 1 80 ? -35.491 -3.252 0.687 1.00 33.00 80 PRO A CA 1
ATOM 621 C C . PRO A 1 80 ? -35.541 -3.831 -0.731 1.00 33.00 80 PRO A C 1
ATOM 623 O O . PRO A 1 80 ? -35.248 -3.146 -1.704 1.00 33.00 80 PRO A O 1
ATOM 626 N N . GLY A 1 81 ? -35.957 -5.095 -0.832 1.00 39.84 81 GLY A N 1
ATOM 627 C CA . GLY A 1 81 ? -36.462 -5.675 -2.076 1.00 39.84 81 GLY A CA 1
ATOM 628 C C . GLY A 1 81 ? -35.492 -6.577 -2.837 1.00 39.84 81 GLY A C 1
ATOM 629 O O . GLY A 1 81 ? -34.895 -6.179 -3.827 1.00 39.84 81 GLY A O 1
ATOM 630 N N . SER A 1 82 ? -35.439 -7.852 -2.458 1.00 33.59 82 SER A N 1
ATOM 631 C CA . SER A 1 82 ? -35.419 -8.936 -3.448 1.00 33.59 82 SER A CA 1
ATOM 632 C C . SER A 1 82 ? -35.992 -10.201 -2.816 1.00 33.59 82 SER A C 1
ATOM 634 O O . SER A 1 82 ? -35.306 -11.045 -2.248 1.00 33.59 82 SER A O 1
ATOM 636 N N . SER A 1 83 ? -37.314 -10.328 -2.895 1.00 36.94 83 SER A N 1
ATOM 637 C CA . SER A 1 83 ? -37.958 -11.631 -2.814 1.00 36.94 83 SER A CA 1
ATOM 638 C C . SER A 1 83 ? -37.570 -12.417 -4.065 1.00 36.94 83 SER A C 1
ATOM 640 O O . SER A 1 83 ? -38.124 -12.199 -5.139 1.00 36.94 83 SER A O 1
ATOM 642 N N . SER A 1 84 ? -36.619 -13.33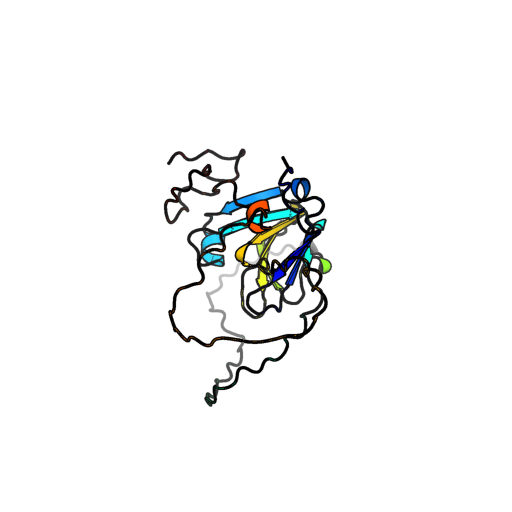4 -3.933 1.00 35.12 84 SER A N 1
ATOM 643 C CA . SER A 1 84 ? -36.551 -14.480 -4.832 1.00 35.12 84 SER A CA 1
ATOM 644 C C . SER A 1 84 ? -36.167 -15.711 -4.024 1.00 35.12 84 SER A C 1
ATOM 646 O O . SER A 1 84 ? -35.072 -15.841 -3.484 1.00 35.12 84 SER A O 1
ATOM 648 N N . SER A 1 85 ? -37.150 -16.593 -3.885 1.00 37.19 85 SER A N 1
ATOM 649 C CA . SER A 1 85 ? -36.976 -17.977 -3.481 1.00 37.19 85 SER A CA 1
ATOM 650 C C . SER A 1 85 ? -36.009 -18.645 -4.453 1.00 37.19 85 SER A C 1
ATOM 652 O O . SER A 1 85 ? -36.300 -18.767 -5.643 1.00 37.19 85 SER A O 1
ATOM 654 N N . SER A 1 86 ? -34.852 -19.071 -3.967 1.00 32.53 86 SER A N 1
ATOM 655 C CA . SER A 1 86 ? -33.951 -19.944 -4.712 1.00 32.53 86 SER A CA 1
ATOM 656 C C . SER A 1 86 ? -33.280 -20.877 -3.720 1.00 32.53 86 SER A C 1
ATOM 658 O O . SER A 1 86 ? -32.391 -20.496 -2.963 1.00 32.53 86 SER A O 1
ATOM 660 N N . THR A 1 87 ? -33.788 -22.103 -3.685 1.00 34.47 87 THR A N 1
ATOM 661 C CA . THR A 1 87 ? -33.246 -23.222 -2.925 1.00 34.47 87 THR A CA 1
ATOM 662 C C . THR A 1 87 ? -31.836 -23.516 -3.436 1.00 34.47 87 THR A C 1
ATOM 664 O O . THR A 1 87 ? -31.668 -24.059 -4.526 1.00 34.47 87 THR A O 1
ATOM 667 N N . ALA A 1 88 ? -30.812 -23.131 -2.676 1.00 31.17 88 ALA A N 1
ATOM 668 C CA . ALA A 1 88 ? -29.436 -23.519 -2.965 1.00 31.17 88 ALA A CA 1
ATOM 669 C C . ALA A 1 88 ? -29.216 -24.987 -2.547 1.00 31.17 88 ALA A C 1
ATOM 671 O O . ALA A 1 88 ? -29.621 -25.367 -1.445 1.00 31.17 88 ALA A O 1
ATOM 672 N N . PRO A 1 89 ? -28.582 -25.831 -3.382 1.00 29.28 89 PRO A N 1
ATOM 673 C CA . PRO A 1 89 ? -28.323 -27.217 -3.027 1.00 29.28 89 PRO A CA 1
ATOM 674 C C . PRO A 1 89 ? -27.205 -27.313 -1.981 1.00 29.28 89 PRO A C 1
ATOM 676 O O . PRO A 1 89 ? -26.155 -26.677 -2.086 1.00 29.28 89 PRO A O 1
ATOM 679 N N . THR A 1 90 ? -27.427 -28.151 -0.970 1.00 27.50 90 THR A N 1
ATOM 680 C CA . THR A 1 90 ? -26.434 -28.530 0.036 1.00 27.50 90 THR A CA 1
ATOM 681 C C . THR A 1 90 ? -25.329 -29.364 -0.616 1.00 27.50 90 THR A C 1
ATOM 683 O O . THR A 1 90 ? -25.499 -30.554 -0.863 1.00 27.50 90 THR A O 1
ATOM 686 N N . LEU A 1 91 ? -24.170 -28.757 -0.880 1.00 28.86 91 LEU A N 1
ATOM 687 C CA . LEU A 1 91 ? -22.952 -29.489 -1.232 1.00 28.86 91 LEU A CA 1
ATOM 688 C C . LEU A 1 91 ? -22.263 -29.970 0.050 1.00 28.86 91 LEU A C 1
ATOM 690 O O . LEU A 1 91 ? -21.519 -29.241 0.707 1.00 28.86 91 LEU A O 1
ATOM 694 N N . THR A 1 92 ? -22.515 -31.226 0.410 1.00 30.19 92 THR A N 1
ATOM 695 C CA . THR A 1 92 ? -21.741 -31.948 1.422 1.00 30.19 92 THR A CA 1
ATOM 696 C C . THR A 1 92 ? -20.348 -32.267 0.884 1.00 30.19 92 THR A C 1
ATOM 698 O O . THR A 1 92 ? -20.195 -32.933 -0.138 1.00 30.19 92 THR A O 1
ATOM 701 N N . ARG A 1 93 ? -19.315 -31.814 1.599 1.00 29.39 93 ARG A N 1
ATOM 702 C CA . ARG A 1 93 ? -17.904 -32.098 1.313 1.00 29.39 93 ARG A CA 1
ATOM 703 C C . ARG A 1 93 ? -17.579 -33.564 1.623 1.00 29.39 93 ARG A C 1
ATOM 705 O O . ARG A 1 93 ? -17.277 -33.896 2.768 1.00 29.39 93 ARG A O 1
ATOM 712 N N . THR A 1 94 ? -17.592 -34.434 0.617 1.00 28.28 94 THR A N 1
ATOM 713 C CA . THR A 1 94 ? -17.048 -35.796 0.726 1.00 28.28 94 THR A CA 1
ATOM 714 C C . THR A 1 94 ? -15.525 -35.779 0.585 1.00 28.28 94 THR A C 1
ATOM 716 O O . THR A 1 94 ? -14.978 -35.360 -0.434 1.00 28.28 94 THR A O 1
ATOM 719 N N . LYS A 1 95 ? -14.833 -36.240 1.633 1.00 34.44 95 LYS A N 1
ATOM 720 C CA . LYS A 1 95 ? -13.432 -36.677 1.577 1.00 34.44 95 LYS A CA 1
ATOM 721 C C . LYS A 1 95 ? -13.345 -37.959 0.738 1.00 34.44 95 LYS A C 1
ATOM 723 O O . LYS A 1 95 ? -14.108 -38.883 0.993 1.00 34.44 95 LYS A O 1
ATOM 728 N N . GLY A 1 96 ? -12.349 -38.054 -0.142 1.00 27.97 96 GLY A N 1
ATOM 729 C CA . GLY A 1 96 ? -11.850 -39.337 -0.652 1.00 27.97 96 GLY A CA 1
ATOM 730 C C . GLY A 1 96 ? -11.715 -39.402 -2.171 1.00 27.97 96 GLY A C 1
ATOM 731 O O . GLY A 1 96 ? -12.676 -39.167 -2.890 1.00 27.97 96 GLY A O 1
ATOM 732 N N . GLY A 1 97 ? -10.515 -39.751 -2.645 1.00 27.86 97 GLY A N 1
ATOM 733 C CA . GLY A 1 97 ? -10.272 -40.053 -4.057 1.00 27.86 97 GLY A CA 1
ATOM 734 C C . GLY A 1 97 ? -8.823 -39.872 -4.505 1.00 27.86 97 GLY A C 1
ATOM 735 O O . GLY A 1 97 ? -8.577 -39.187 -5.491 1.00 27.86 97 GLY A O 1
ATOM 736 N N . ALA A 1 98 ? -7.855 -40.448 -3.783 1.00 31.23 98 ALA A N 1
ATOM 737 C CA . ALA A 1 98 ? -6.492 -40.590 -4.291 1.00 31.23 98 ALA A CA 1
ATOM 738 C C . ALA A 1 98 ? -6.467 -41.693 -5.362 1.00 31.23 98 ALA A C 1
ATOM 740 O O . ALA A 1 98 ? -6.933 -42.808 -5.128 1.00 31.23 98 ALA A O 1
ATOM 741 N N . ARG A 1 99 ? -5.945 -41.364 -6.545 1.00 29.67 99 ARG A N 1
ATOM 742 C CA . ARG A 1 99 ? -5.782 -42.285 -7.674 1.00 29.67 99 ARG A CA 1
ATOM 743 C C . ARG A 1 99 ? -4.512 -43.118 -7.468 1.00 29.67 99 ARG A C 1
ATOM 745 O O . ARG A 1 99 ? -3.440 -42.564 -7.253 1.00 29.67 99 ARG A O 1
ATOM 752 N N . LEU A 1 100 ? -4.671 -44.439 -7.522 1.00 28.53 100 LEU A N 1
ATOM 753 C CA . LEU A 1 100 ? -3.632 -45.460 -7.364 1.00 28.53 100 LEU A CA 1
ATOM 754 C C . LEU A 1 100 ? -2.680 -45.490 -8.576 1.00 28.53 100 LEU A C 1
ATOM 756 O O . LEU A 1 100 ? -3.136 -45.464 -9.719 1.00 28.53 100 LEU A O 1
ATOM 760 N N . ILE A 1 101 ? -1.375 -45.602 -8.318 1.00 33.31 101 ILE A N 1
ATOM 761 C CA . ILE A 1 101 ? -0.318 -45.983 -9.275 1.00 33.31 101 ILE A CA 1
ATOM 762 C C . ILE A 1 101 ? 0.493 -47.107 -8.593 1.00 33.31 101 ILE A C 1
ATOM 764 O O . ILE A 1 101 ? 0.711 -47.012 -7.382 1.00 33.31 101 ILE A O 1
ATOM 768 N N . PRO A 1 102 ? 0.876 -48.194 -9.294 1.00 32.31 102 PRO A N 1
ATOM 769 C CA . PRO A 1 102 ? 1.343 -49.421 -8.654 1.00 32.31 102 PRO A CA 1
ATOM 770 C C . PRO A 1 102 ? 2.776 -49.335 -8.116 1.00 32.31 102 PRO A C 1
ATOM 772 O O . PRO A 1 102 ? 3.646 -48.657 -8.659 1.00 32.31 102 PRO A O 1
ATOM 775 N N . THR A 1 103 ? 2.983 -50.086 -7.037 1.00 29.25 103 THR A N 1
ATOM 776 C CA . THR A 1 103 ? 4.219 -50.306 -6.284 1.00 29.25 103 THR A CA 1
ATOM 777 C C . THR A 1 103 ? 5.181 -51.263 -6.987 1.00 29.25 103 THR A C 1
ATOM 779 O O . THR A 1 103 ? 4.763 -52.329 -7.440 1.00 29.25 103 THR A O 1
ATOM 7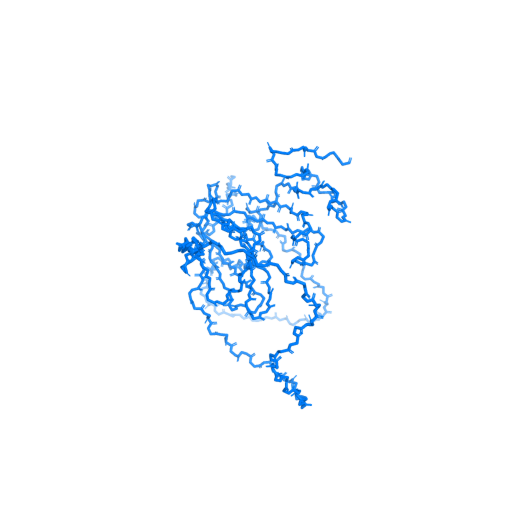82 N N . VAL A 1 104 ? 6.479 -50.961 -6.926 1.00 32.00 104 VAL A N 1
ATOM 783 C CA . VAL A 1 104 ? 7.543 -51.975 -6.869 1.00 32.00 104 VAL A CA 1
ATOM 784 C C . VAL A 1 104 ? 8.329 -51.771 -5.575 1.00 32.00 104 VAL A C 1
ATOM 786 O O . VAL A 1 104 ? 8.710 -50.653 -5.233 1.00 32.00 104 VAL A O 1
ATOM 789 N N . SER A 1 105 ? 8.483 -52.856 -4.823 1.00 33.50 105 SER A N 1
ATOM 790 C CA . SER A 1 105 ? 9.098 -52.890 -3.499 1.00 33.50 105 SER A CA 1
ATOM 791 C C . SER A 1 105 ? 10.584 -53.208 -3.606 1.00 33.50 105 SER A C 1
ATOM 793 O O . SER A 1 105 ? 10.956 -54.213 -4.204 1.00 33.50 105 SER A O 1
ATOM 795 N N . SER A 1 106 ? 11.415 -52.433 -2.918 1.00 35.56 106 SER A N 1
ATOM 796 C CA . SER A 1 106 ? 12.721 -52.901 -2.450 1.00 35.56 106 SER A CA 1
ATOM 797 C C . SER A 1 106 ? 13.051 -52.207 -1.134 1.00 35.56 106 SER A C 1
ATOM 799 O O . SER A 1 106 ? 13.156 -50.987 -1.042 1.00 35.56 106 SER A O 1
ATOM 801 N N . SER A 1 107 ? 13.117 -53.036 -0.102 1.00 35.12 107 SER A N 1
ATOM 802 C CA . SER A 1 107 ? 13.380 -52.740 1.299 1.00 35.12 107 SER A CA 1
ATOM 803 C C . SER A 1 107 ? 14.844 -52.397 1.550 1.00 35.12 107 SER A C 1
ATOM 805 O O . SER A 1 107 ? 15.723 -53.132 1.108 1.00 35.12 107 SER A O 1
ATOM 807 N N . SER A 1 108 ? 15.098 -51.367 2.356 1.00 37.00 108 SER A N 1
ATOM 808 C CA . SER A 1 108 ? 16.264 -51.278 3.245 1.00 37.00 108 SER A CA 1
ATOM 809 C C . SER A 1 108 ? 15.968 -50.264 4.347 1.00 37.00 108 SER A C 1
ATOM 811 O O . SER A 1 108 ? 15.683 -49.098 4.092 1.00 37.00 108 SER A O 1
ATOM 813 N N . SER A 1 109 ? 15.970 -50.763 5.575 1.00 34.97 109 SER A N 1
ATOM 814 C CA . SER A 1 109 ? 15.734 -50.052 6.822 1.00 34.97 109 SER A CA 1
ATOM 815 C C . SER A 1 109 ? 17.003 -49.370 7.324 1.00 34.97 109 SER A C 1
ATOM 817 O O . SER A 1 109 ? 18.005 -50.050 7.533 1.00 34.97 109 SER A O 1
ATOM 819 N N . THR A 1 110 ? 16.909 -48.090 7.673 1.00 35.62 110 THR A N 1
ATOM 820 C CA . THR A 1 110 ? 17.696 -47.512 8.769 1.00 35.62 110 THR A CA 1
ATOM 821 C C . THR A 1 110 ? 16.930 -46.345 9.375 1.00 35.62 110 THR A C 1
ATOM 823 O O . THR A 1 110 ? 16.628 -45.340 8.739 1.00 35.62 110 THR A O 1
ATOM 826 N N . SER A 1 111 ? 16.564 -46.539 10.632 1.00 36.19 111 SER A N 1
ATOM 827 C CA . SER A 1 111 ? 15.899 -45.601 11.520 1.00 36.19 111 SER A CA 1
ATOM 828 C C . SER A 1 111 ? 16.846 -44.481 11.947 1.00 36.19 111 SER A C 1
ATOM 830 O O . SER A 1 111 ? 17.857 -44.737 12.595 1.00 36.19 111 SER A O 1
ATOM 832 N N . ALA A 1 112 ? 16.468 -43.239 11.650 1.00 34.50 112 ALA A N 1
ATOM 833 C CA . ALA A 1 112 ? 16.947 -42.049 12.340 1.00 34.50 112 ALA A CA 1
ATOM 834 C C . ALA A 1 112 ? 15.731 -41.160 12.627 1.00 34.50 112 ALA A C 1
ATOM 836 O O . ALA A 1 112 ? 15.217 -40.454 11.761 1.00 34.50 112 ALA A O 1
ATOM 837 N N . SER A 1 113 ? 15.216 -41.271 13.848 1.00 34.22 113 SER A N 1
ATOM 838 C CA . SER A 1 113 ? 14.166 -40.415 14.386 1.00 34.22 113 SER A CA 1
ATOM 839 C C . SER A 1 113 ? 14.764 -39.053 14.729 1.00 34.22 113 SER A C 1
ATOM 841 O O . SER A 1 113 ? 15.188 -38.817 15.858 1.00 34.22 113 SER A O 1
ATOM 843 N N . THR A 1 114 ? 14.805 -38.155 13.750 1.00 34.62 114 THR A N 1
ATOM 844 C CA . THR A 1 114 ? 15.034 -36.734 14.008 1.00 34.62 114 THR A CA 1
ATOM 845 C C . THR A 1 114 ? 13.667 -36.087 14.170 1.00 34.62 114 THR A C 1
ATOM 847 O O . THR A 1 114 ? 12.938 -35.889 13.200 1.00 34.62 114 THR A O 1
ATOM 850 N N . SER A 1 115 ? 13.291 -35.798 15.412 1.00 39.31 115 SER A N 1
ATOM 851 C CA . SER A 1 115 ? 12.129 -34.979 15.743 1.00 39.31 115 SER A CA 1
ATOM 852 C C . SER A 1 115 ? 12.382 -33.544 15.275 1.00 39.31 115 SER A C 1
ATOM 854 O O . SER A 1 115 ? 12.853 -32.701 16.038 1.00 39.31 115 SER A O 1
ATOM 856 N N . SER A 1 116 ? 12.112 -33.260 14.003 1.00 37.78 116 SER A N 1
ATOM 857 C CA . SER A 1 116 ? 12.032 -31.895 13.503 1.00 37.78 116 SER A CA 1
ATOM 858 C C . SER A 1 116 ? 10.680 -31.328 13.917 1.00 37.78 116 SER A C 1
ATOM 860 O O . SER A 1 116 ? 9.661 -31.497 13.250 1.00 37.78 116 SER A O 1
ATOM 862 N N . SER A 1 117 ? 10.664 -30.645 15.059 1.00 39.12 117 SER A N 1
ATOM 863 C CA . SER A 1 117 ? 9.607 -29.694 15.371 1.00 39.12 117 SER A CA 1
ATOM 864 C C . SER A 1 117 ? 9.668 -28.584 14.323 1.00 39.12 117 SER A C 1
ATOM 866 O O . SER A 1 117 ? 10.410 -27.612 14.464 1.00 39.12 117 SER A O 1
ATOM 868 N N . SER A 1 118 ? 8.934 -28.755 13.228 1.00 39.75 118 SER A N 1
ATOM 869 C CA . SER A 1 118 ? 8.662 -27.688 12.278 1.00 39.75 118 SER A CA 1
ATOM 870 C C . SER A 1 118 ? 7.715 -26.705 12.958 1.00 39.75 118 SER A C 1
ATOM 872 O O . SER A 1 118 ? 6.496 -26.785 12.803 1.00 39.75 118 SER A O 1
ATOM 874 N N . SER A 1 119 ? 8.269 -25.810 13.772 1.00 44.81 119 SER A N 1
ATOM 875 C CA . SER A 1 119 ? 7.564 -24.621 14.226 1.00 44.81 119 SER A CA 1
ATOM 876 C C . SER A 1 119 ? 7.286 -23.801 12.972 1.00 44.81 119 SER A C 1
ATOM 878 O O . SER A 1 119 ? 8.182 -23.158 12.423 1.00 44.81 119 SER A O 1
ATOM 880 N N . ALA A 1 120 ? 6.053 -23.880 12.468 1.00 47.50 120 ALA A N 1
ATOM 881 C CA . ALA A 1 120 ? 5.570 -22.918 11.493 1.00 47.50 120 ALA A CA 1
ATOM 882 C C . ALA A 1 120 ? 5.888 -21.516 12.044 1.00 47.50 120 ALA A C 1
ATOM 884 O O . ALA A 1 120 ? 5.671 -21.297 13.241 1.00 47.50 120 ALA A O 1
ATOM 885 N N . PRO A 1 121 ? 6.443 -20.590 11.240 1.00 43.56 121 PRO A N 1
ATOM 886 C CA . PRO A 1 121 ? 6.684 -19.236 11.710 1.00 43.56 121 PRO A CA 1
ATOM 887 C C . PRO A 1 121 ? 5.339 -18.670 12.159 1.00 43.56 121 PRO A C 1
ATOM 889 O O . PRO A 1 121 ? 4.448 -18.444 11.340 1.00 43.56 121 PRO A O 1
ATOM 892 N N . MET A 1 122 ? 5.168 -18.532 13.475 1.00 44.72 122 MET A N 1
ATOM 893 C CA . MET A 1 122 ? 3.950 -17.989 14.049 1.00 44.72 122 MET A CA 1
ATOM 894 C C . MET A 1 122 ? 3.824 -16.558 13.541 1.00 44.72 122 MET A C 1
ATOM 896 O O . MET A 1 122 ? 4.631 -15.691 13.876 1.00 44.72 122 MET A O 1
ATOM 900 N N . LEU A 1 123 ? 2.820 -16.327 12.697 1.00 54.03 123 LEU A N 1
ATOM 901 C CA . LEU A 1 123 ? 2.297 -14.990 12.478 1.00 54.03 123 LEU A CA 1
ATOM 902 C C . LEU A 1 123 ? 1.958 -14.429 13.863 1.00 54.03 123 LEU A C 1
ATOM 904 O O . LEU A 1 123 ? 1.272 -15.127 14.615 1.00 54.03 123 LEU A O 1
ATOM 908 N N . PRO A 1 124 ? 2.423 -13.229 14.246 1.00 53.62 124 PRO A N 1
ATOM 909 C CA . PRO A 1 124 ? 1.952 -12.639 15.483 1.00 53.62 124 PRO A CA 1
ATOM 910 C C . PRO A 1 124 ? 0.445 -12.442 15.309 1.00 53.62 124 PRO A C 1
ATOM 912 O O . PRO A 1 124 ? 0.001 -11.714 14.427 1.00 53.62 124 PRO A O 1
ATOM 915 N N . GLU A 1 125 ? -0.354 -13.156 16.095 1.00 54.56 125 GLU A N 1
ATOM 916 C CA . GLU A 1 125 ? -1.820 -13.157 15.997 1.00 54.56 125 GLU A CA 1
ATOM 917 C C . GLU A 1 125 ? -2.395 -11.733 16.148 1.00 54.56 125 GLU A C 1
ATOM 919 O O . GLU A 1 125 ? -3.416 -11.399 15.559 1.00 54.56 125 GLU A O 1
ATOM 924 N N . ALA A 1 126 ? -1.653 -10.852 16.829 1.00 58.44 126 ALA A N 1
ATOM 925 C CA . ALA A 1 126 ? -1.942 -9.427 16.978 1.00 58.44 126 ALA A CA 1
ATOM 926 C C . ALA A 1 126 ? -1.716 -8.574 15.709 1.00 58.44 126 ALA A C 1
ATOM 928 O O . ALA A 1 126 ? -2.092 -7.404 15.691 1.00 58.44 126 ALA A O 1
ATOM 929 N N . THR A 1 127 ? -1.087 -9.107 14.658 1.00 72.25 127 THR A N 1
ATOM 930 C CA . THR A 1 127 ? -0.729 -8.334 13.457 1.00 72.25 127 THR A CA 1
ATOM 931 C C . THR A 1 127 ? -1.909 -8.170 12.494 1.00 72.25 127 THR A C 1
ATOM 933 O O . THR A 1 127 ? -1.962 -7.176 11.774 1.00 72.25 127 THR A O 1
ATOM 936 N N . PHE A 1 128 ? -2.874 -9.094 12.467 1.00 85.94 128 PHE A N 1
ATOM 937 C CA . PHE A 1 128 ? -3.956 -9.093 11.473 1.00 85.94 128 PHE A CA 1
ATOM 938 C C . PHE A 1 128 ? -5.339 -8.932 12.107 1.00 85.94 128 PHE A C 1
ATOM 940 O O . PHE A 1 128 ? -5.604 -9.429 13.196 1.00 85.94 128 PHE A O 1
ATOM 947 N N . ALA A 1 129 ? -6.254 -8.271 11.391 1.00 88.75 129 ALA A N 1
ATOM 948 C CA . ALA A 1 129 ? -7.651 -8.196 11.812 1.00 88.75 129 ALA A CA 1
ATOM 949 C C . ALA A 1 129 ? -8.311 -9.591 11.774 1.00 88.75 129 ALA A C 1
ATOM 951 O O . ALA A 1 129 ? -8.066 -10.343 10.828 1.00 88.75 129 ALA A O 1
ATOM 952 N N . PRO A 1 130 ? -9.240 -9.919 12.689 1.00 90.06 130 PRO A N 1
ATOM 953 C CA . PRO A 1 130 ? -9.958 -11.200 12.658 1.00 90.06 130 PRO A CA 1
ATOM 954 C C . PRO A 1 130 ? -10.872 -11.355 11.431 1.00 90.06 130 PRO A C 1
ATOM 956 O O . PRO A 1 130 ? -11.248 -12.461 11.063 1.00 90.06 130 PRO A O 1
ATOM 959 N N . THR A 1 131 ? -11.223 -10.249 10.770 1.00 93.00 131 THR A N 1
ATOM 960 C CA . THR A 1 131 ? -12.058 -10.212 9.556 1.00 93.00 131 THR A CA 1
ATOM 961 C C . THR A 1 131 ? -11.229 -10.302 8.273 1.00 93.00 131 THR A C 1
ATOM 963 O O . THR A 1 131 ? -11.678 -9.923 7.188 1.00 93.00 131 THR A O 1
ATOM 966 N N . MET A 1 132 ? -9.978 -10.742 8.387 1.00 92.44 132 MET A N 1
ATOM 967 C CA . MET A 1 132 ? -9.009 -10.758 7.305 1.00 92.44 132 MET A CA 1
ATOM 968 C C . MET A 1 132 ? -8.619 -12.185 6.950 1.00 92.44 132 MET A C 1
ATOM 970 O O . MET A 1 132 ? -8.195 -12.965 7.797 1.00 92.44 132 MET A O 1
ATOM 974 N N . ALA A 1 133 ? -8.685 -12.501 5.662 1.00 93.69 133 ALA A N 1
ATOM 975 C CA . ALA A 1 133 ? -8.058 -13.694 5.128 1.00 93.69 133 ALA A CA 1
ATOM 976 C C . ALA A 1 133 ? -6.636 -13.359 4.658 1.00 93.69 133 ALA A C 1
ATOM 978 O O . ALA A 1 133 ? -6.425 -12.403 3.899 1.00 93.69 133 ALA A O 1
ATOM 979 N N . VAL A 1 134 ? -5.668 -14.164 5.099 1.00 93.12 134 VAL A N 1
ATOM 980 C CA . VAL A 1 134 ? -4.234 -13.943 4.886 1.00 93.12 134 VAL A CA 1
ATOM 981 C C . VAL A 1 134 ? -3.642 -15.105 4.089 1.00 93.12 134 VAL A C 1
ATOM 983 O O . VAL A 1 134 ? -3.918 -16.270 4.365 1.00 93.12 134 VAL A O 1
ATOM 986 N N . TYR A 1 135 ? -2.824 -14.783 3.089 1.00 91.19 135 TYR A N 1
ATOM 987 C CA . TYR A 1 135 ? -2.208 -15.746 2.175 1.00 91.19 135 TYR A CA 1
ATOM 988 C C . TYR A 1 135 ? -0.710 -15.530 2.156 1.00 91.19 135 TYR A C 1
ATOM 990 O O . TYR A 1 135 ? -0.236 -14.454 1.787 1.00 91.19 135 TYR A O 1
ATOM 998 N N . GLU A 1 136 ? 0.045 -16.551 2.526 1.00 92.19 136 GLU A N 1
ATOM 999 C CA . GLU A 1 136 ? 1.493 -16.503 2.434 1.00 92.19 136 GLU A CA 1
ATOM 1000 C C . GLU A 1 136 ? 1.929 -16.542 0.966 1.00 92.19 136 GLU A C 1
ATOM 1002 O O . GLU A 1 136 ? 1.571 -17.436 0.205 1.00 92.19 136 GLU A O 1
ATOM 1007 N N . THR A 1 137 ? 2.680 -15.526 0.555 1.00 91.56 137 THR A N 1
ATOM 1008 C CA . THR A 1 137 ? 3.217 -15.402 -0.810 1.00 91.56 137 THR A CA 1
ATOM 1009 C C . THR A 1 137 ? 4.712 -15.645 -0.871 1.00 91.56 137 THR A C 1
ATOM 1011 O O . THR A 1 137 ? 5.221 -16.043 -1.913 1.00 91.56 137 THR A O 1
ATOM 1014 N N . LEU A 1 138 ? 5.411 -15.400 0.237 1.00 90.00 138 LEU A N 1
ATOM 1015 C CA . LEU A 1 138 ? 6.791 -15.811 0.445 1.00 90.00 138 LEU A CA 1
ATOM 1016 C C . LEU A 1 138 ? 6.875 -16.425 1.845 1.00 90.00 138 LEU A C 1
ATOM 1018 O O . LEU A 1 138 ? 6.613 -15.686 2.803 1.00 90.00 138 LEU A O 1
ATOM 1022 N N . PRO A 1 139 ? 7.238 -17.717 1.962 1.00 92.12 139 PRO A N 1
ATOM 1023 C CA . PRO A 1 139 ? 7.320 -18.421 3.236 1.00 92.12 139 PRO A CA 1
ATOM 1024 C C . PRO A 1 139 ? 8.083 -17.641 4.309 1.00 92.12 139 PRO A C 1
ATOM 1026 O O . PRO A 1 139 ? 9.207 -17.192 4.075 1.00 92.12 139 PRO A O 1
ATOM 1029 N N . GLY A 1 140 ? 7.447 -17.426 5.460 1.00 88.94 140 GLY A N 1
ATOM 1030 C CA . GLY A 1 140 ? 7.988 -16.718 6.619 1.00 88.94 140 GLY A CA 1
ATOM 1031 C C . GLY A 1 140 ? 8.327 -15.244 6.384 1.00 88.94 140 GLY A C 1
ATOM 1032 O O . GLY A 1 140 ? 8.953 -14.622 7.243 1.00 88.94 140 GLY A O 1
ATOM 1033 N N . ARG A 1 141 ? 7.955 -14.658 5.237 1.00 91.06 141 ARG A N 1
ATOM 1034 C CA . ARG A 1 141 ? 8.428 -13.321 4.846 1.00 91.06 141 ARG A CA 1
ATOM 1035 C C . ARG A 1 141 ? 7.340 -12.377 4.364 1.00 91.06 141 ARG A C 1
ATOM 1037 O O . ARG A 1 141 ? 7.414 -11.192 4.696 1.00 91.06 141 ARG A O 1
ATOM 1044 N N . LYS A 1 142 ? 6.384 -12.832 3.551 1.00 93.56 142 LYS A N 1
ATOM 1045 C CA . LYS A 1 142 ? 5.394 -11.933 2.942 1.00 93.56 142 LYS A CA 1
ATOM 1046 C C . LYS A 1 142 ? 4.024 -12.566 2.828 1.00 93.56 142 LYS A C 1
ATOM 1048 O O . LYS A 1 142 ? 3.869 -13.599 2.177 1.00 93.56 142 LYS A O 1
ATOM 1053 N N . TRP A 1 143 ? 3.019 -11.847 3.306 1.00 94.25 143 TRP A N 1
ATOM 1054 C CA . TRP A 1 143 ? 1.626 -12.255 3.243 1.00 94.25 143 TRP A CA 1
ATOM 1055 C C . TRP A 1 143 ? 0.805 -11.212 2.506 1.00 94.25 143 TRP A C 1
ATOM 1057 O O . TRP A 1 143 ? 1.085 -10.018 2.586 1.00 94.25 143 TRP A O 1
ATOM 1067 N N . LYS A 1 144 ? -0.185 -11.664 1.747 1.00 94.44 144 LYS A N 1
ATOM 1068 C CA . LYS A 1 144 ? -1.217 -10.830 1.135 1.00 94.44 144 LYS A CA 1
ATOM 1069 C C . LYS A 1 144 ? -2.478 -10.928 1.966 1.00 94.44 144 LYS A C 1
ATOM 1071 O O . LYS A 1 144 ? -2.801 -12.014 2.441 1.00 94.44 144 LYS A O 1
ATOM 1076 N N . GLN A 1 145 ? -3.208 -9.826 2.069 1.00 93.69 145 GLN A N 1
ATOM 1077 C CA . GLN A 1 145 ? -4.461 -9.799 2.803 1.00 93.69 145 GLN A CA 1
ATOM 1078 C C . GLN A 1 145 ? -5.641 -9.274 1.994 1.00 93.69 145 GLN A C 1
ATOM 1080 O O . GLN A 1 145 ? -5.516 -8.365 1.162 1.00 93.69 145 GLN A O 1
ATOM 1085 N N . ARG A 1 146 ? -6.809 -9.830 2.304 1.00 95.56 146 ARG A N 1
ATOM 1086 C CA . ARG A 1 146 ? -8.114 -9.379 1.825 1.00 95.56 146 ARG A CA 1
ATOM 1087 C C . ARG A 1 146 ? -9.164 -9.547 2.915 1.00 95.56 146 ARG A C 1
ATOM 1089 O O . ARG A 1 146 ? -8.957 -10.306 3.859 1.00 95.56 146 ARG A O 1
ATOM 1096 N N . CYS A 1 147 ? -10.293 -8.869 2.764 1.00 96.00 147 CYS A N 1
ATOM 1097 C CA . CYS A 1 147 ? -11.460 -9.138 3.598 1.00 96.00 147 CYS A CA 1
ATOM 1098 C C . CYS A 1 147 ? -11.903 -10.600 3.432 1.00 96.00 147 CYS A C 1
ATOM 1100 O O . CYS A 1 147 ? -11.994 -11.091 2.302 1.00 96.00 147 CYS A O 1
ATOM 1102 N N . ASP A 1 148 ? -12.185 -11.280 4.543 1.00 95.69 148 ASP A N 1
ATOM 1103 C CA . ASP A 1 148 ? -12.683 -12.661 4.554 1.00 95.69 148 ASP A CA 1
ATOM 1104 C C . ASP A 1 148 ? -14.101 -12.793 3.967 1.00 95.69 148 ASP A C 1
ATOM 1106 O O . ASP A 1 148 ? -14.473 -13.858 3.482 1.00 95.69 148 ASP A O 1
ATOM 1110 N N . TYR A 1 149 ? -14.865 -11.698 3.983 1.00 96.50 149 TYR A N 1
ATOM 1111 C CA . TYR A 1 149 ? -16.258 -11.653 3.558 1.00 96.50 149 TYR A CA 1
ATOM 1112 C C . TYR A 1 149 ? -16.414 -11.191 2.106 1.00 96.50 149 TYR A C 1
ATOM 1114 O O . TYR A 1 149 ? -16.863 -11.954 1.257 1.00 96.50 149 TYR A O 1
ATOM 1122 N N . CYS A 1 150 ? -16.031 -9.950 1.787 1.00 96.50 150 CYS A N 1
ATOM 1123 C CA . CYS A 1 150 ? -16.235 -9.401 0.440 1.00 96.50 150 CYS A CA 1
ATOM 1124 C C . CYS A 1 150 ? -15.055 -9.635 -0.508 1.00 96.50 150 CYS A C 1
ATOM 1126 O O . CYS A 1 150 ? -15.097 -9.207 -1.658 1.00 96.50 150 CYS A O 1
ATOM 1128 N N . GLY A 1 151 ? -13.965 -10.238 -0.027 1.00 95.81 151 GLY A N 1
ATOM 1129 C CA . GLY A 1 151 ? -12.782 -10.513 -0.836 1.00 95.81 151 GLY A CA 1
ATOM 1130 C C . GLY A 1 151 ? -11.979 -9.280 -1.257 1.00 95.81 151 GLY A C 1
ATOM 1131 O O . GLY A 1 151 ? -10.961 -9.453 -1.923 1.00 95.81 151 GLY A O 1
ATOM 1132 N N . THR A 1 152 ? -12.381 -8.059 -0.865 1.00 96.94 152 THR A N 1
ATOM 1133 C CA . THR A 1 152 ? -11.658 -6.832 -1.231 1.00 96.94 152 THR A CA 1
ATOM 1134 C C . THR A 1 152 ? -10.207 -6.944 -0.782 1.00 96.94 152 THR A C 1
ATOM 1136 O O . THR A 1 152 ? -9.951 -7.126 0.416 1.00 96.94 152 THR A O 1
ATOM 1139 N N . PRO A 1 153 ? -9.262 -6.843 -1.721 1.00 96.50 153 PRO A N 1
ATOM 1140 C CA . PRO A 1 153 ? -7.856 -6.929 -1.410 1.00 96.50 153 PRO A CA 1
ATOM 1141 C C . PRO A 1 153 ? -7.478 -5.615 -0.686 1.00 96.50 153 PRO A C 1
ATOM 1143 O O . PRO A 1 153 ? -7.891 -4.534 -1.096 1.00 96.50 153 PRO A O 1
ATOM 1146 N N . LEU A 1 154 ? -6.751 -5.707 0.437 1.00 95.88 154 LEU A N 1
ATOM 1147 C CA . LEU A 1 154 ? -6.386 -4.548 1.277 1.00 95.88 154 LEU A CA 1
ATOM 1148 C C . LEU A 1 154 ? -4.889 -4.220 1.246 1.00 95.88 154 LEU A C 1
ATOM 1150 O O . LEU A 1 154 ? -4.504 -3.063 1.417 1.00 95.88 154 LEU A O 1
ATOM 1154 N N . GLY A 1 155 ? -4.030 -5.226 1.051 1.00 95.88 155 GLY A N 1
ATOM 1155 C CA . GLY A 1 155 ? -2.595 -4.999 1.133 1.00 95.88 155 GLY A CA 1
ATOM 1156 C C . GLY A 1 155 ? -1.704 -6.234 1.240 1.00 95.88 155 GLY A C 1
ATOM 1157 O O . GLY A 1 155 ? -2.070 -7.348 0.850 1.00 95.88 155 GLY A O 1
ATOM 1158 N N . SER A 1 156 ? -0.502 -6.012 1.773 1.00 96.12 156 SER A N 1
ATOM 1159 C CA . SER A 1 156 ? 0.420 -7.063 2.226 1.00 96.12 156 SER A CA 1
ATOM 1160 C C . SER A 1 156 ? 1.077 -6.730 3.564 1.00 96.12 156 SER A C 1
ATOM 1162 O O . SER A 1 156 ? 1.269 -5.561 3.880 1.00 96.12 156 SER A O 1
ATOM 1164 N N . TRP A 1 157 ? 1.517 -7.760 4.282 1.00 96.44 157 TRP A N 1
ATOM 1165 C CA . TRP A 1 157 ? 2.478 -7.674 5.379 1.00 96.44 157 TRP A CA 1
ATOM 1166 C C . TRP A 1 157 ? 3.845 -8.197 4.931 1.00 96.44 157 TRP A C 1
ATOM 1168 O O . TRP A 1 157 ? 3.927 -9.209 4.224 1.00 96.44 157 TRP A O 1
ATOM 1178 N N . ASN A 1 158 ? 4.922 -7.532 5.345 1.00 95.38 158 ASN A N 1
ATOM 1179 C CA . ASN A 1 158 ? 6.292 -8.010 5.183 1.00 95.38 158 ASN A CA 1
ATOM 1180 C C . ASN A 1 158 ? 6.980 -8.107 6.549 1.00 95.38 158 ASN A C 1
ATOM 1182 O O . ASN A 1 158 ? 7.374 -7.084 7.106 1.00 95.38 158 ASN A O 1
ATOM 1186 N N . GLN A 1 159 ? 7.188 -9.334 7.037 1.00 93.56 159 GLN A N 1
ATOM 1187 C CA . GLN A 1 159 ? 7.784 -9.587 8.354 1.00 93.56 159 GLN A CA 1
ATOM 1188 C C . GLN A 1 159 ? 9.226 -9.090 8.437 1.00 93.56 159 GLN A C 1
ATOM 1190 O O . GLN A 1 159 ? 9.605 -8.446 9.407 1.00 93.56 159 GLN A O 1
ATOM 1195 N N . ALA A 1 160 ? 10.032 -9.352 7.404 1.00 92.31 160 ALA A N 1
ATOM 1196 C CA . ALA A 1 160 ? 11.451 -8.996 7.413 1.00 92.31 160 ALA A CA 1
ATOM 1197 C C . ALA A 1 160 ? 11.672 -7.478 7.446 1.00 92.31 160 ALA A C 1
ATOM 1199 O O . ALA A 1 160 ? 12.672 -7.012 7.981 1.00 92.31 160 ALA A O 1
ATOM 1200 N N . LYS A 1 161 ? 10.746 -6.713 6.858 1.00 93.62 161 LYS A N 1
ATOM 1201 C CA . LYS A 1 161 ? 10.803 -5.248 6.842 1.00 93.62 161 LYS A CA 1
ATOM 1202 C C . LYS A 1 161 ? 9.983 -4.593 7.948 1.00 93.62 161 LYS A C 1
ATOM 1204 O O . LYS A 1 161 ? 10.087 -3.380 8.078 1.00 93.62 161 LYS A O 1
ATOM 1209 N N . ARG A 1 162 ? 9.162 -5.360 8.677 1.00 95.06 162 ARG A N 1
ATOM 1210 C CA . ARG A 1 162 ? 8.132 -4.844 9.591 1.00 95.06 162 ARG A CA 1
ATOM 1211 C C . ARG A 1 162 ? 7.310 -3.731 8.929 1.00 95.06 162 ARG A C 1
ATOM 1213 O O . ARG A 1 162 ? 7.266 -2.598 9.393 1.00 95.06 162 ARG A O 1
ATOM 1220 N N . GLN A 1 163 ? 6.763 -4.035 7.750 1.00 96.12 163 GLN A N 1
ATOM 1221 C CA . GLN A 1 163 ? 6.089 -3.052 6.898 1.00 96.12 163 GLN A CA 1
ATOM 1222 C C . GLN A 1 163 ? 4.764 -3.566 6.358 1.00 96.12 163 GLN A C 1
ATOM 1224 O O . GLN A 1 163 ? 4.669 -4.682 5.831 1.00 96.12 163 GLN A O 1
ATOM 1229 N N . TRP A 1 164 ? 3.781 -2.676 6.375 1.00 97.31 164 TRP A N 1
ATOM 1230 C CA . TRP A 1 164 ? 2.524 -2.839 5.664 1.00 97.31 164 TRP A CA 1
ATOM 1231 C C . TRP A 1 164 ? 2.638 -2.290 4.253 1.00 97.31 164 TRP A C 1
ATOM 1233 O O . TRP A 1 164 ? 3.232 -1.244 4.034 1.00 97.31 164 TRP A O 1
ATOM 1243 N N . SER A 1 165 ? 2.025 -2.960 3.285 1.00 97.12 165 SER A N 1
ATOM 1244 C CA . SER A 1 165 ? 1.608 -2.333 2.035 1.00 97.12 165 SER A CA 1
ATOM 1245 C C . SER A 1 165 ? 0.099 -2.161 2.087 1.00 97.12 165 SER A C 1
ATOM 1247 O O . SER A 1 165 ? -0.581 -3.152 2.330 1.00 97.12 165 SER A O 1
ATOM 1249 N N . LEU A 1 166 ? -0.420 -0.968 1.819 1.00 97.38 166 LEU A N 1
ATOM 1250 C CA . LEU A 1 166 ? -1.855 -0.699 1.713 1.00 97.38 166 LEU A CA 1
ATOM 1251 C C . LEU A 1 166 ? -2.173 -0.176 0.312 1.00 97.38 166 LEU A C 1
ATOM 1253 O O . LEU A 1 166 ? -1.393 0.599 -0.256 1.00 97.38 166 LEU A O 1
ATOM 1257 N N . TRP A 1 167 ? -3.308 -0.593 -0.249 1.00 96.75 167 TRP A N 1
ATOM 1258 C CA . TRP A 1 167 ? -3.786 -0.080 -1.534 1.00 96.75 167 TRP A CA 1
ATOM 1259 C C . TRP A 1 167 ? -4.700 1.126 -1.317 1.00 96.75 167 TRP A C 1
ATOM 1261 O O . TRP A 1 167 ? -5.767 0.973 -0.730 1.00 96.75 167 TRP A O 1
ATOM 1271 N N . PRO A 1 168 ? -4.342 2.333 -1.793 1.00 92.94 168 PRO A N 1
ATOM 1272 C CA . PRO A 1 168 ? -5.106 3.541 -1.481 1.00 92.94 168 PRO A CA 1
ATOM 1273 C C . PRO A 1 168 ? -6.544 3.583 -2.002 1.00 92.94 168 PRO A C 1
ATOM 1275 O O . PRO A 1 168 ? -7.309 4.454 -1.598 1.00 92.94 168 PRO A O 1
ATOM 1278 N N . SER A 1 169 ? -6.951 2.629 -2.844 1.00 92.75 169 SER A N 1
ATOM 1279 C CA . SER A 1 169 ? -8.360 2.410 -3.186 1.00 92.75 169 SER A CA 1
ATOM 1280 C C . SER A 1 169 ? -9.233 2.071 -1.971 1.00 92.75 169 SER A C 1
ATOM 1282 O O . SER A 1 169 ? -10.439 2.293 -2.038 1.00 92.75 169 SER A O 1
ATOM 1284 N N . THR A 1 170 ? -8.650 1.578 -0.872 1.00 94.81 170 THR A N 1
ATOM 1285 C CA . THR A 1 170 ? -9.364 1.252 0.373 1.00 94.81 170 THR A CA 1
ATOM 1286 C C . THR A 1 170 ? -9.287 2.352 1.430 1.00 94.81 170 THR A C 1
ATOM 1288 O O . THR A 1 170 ? -9.853 2.184 2.503 1.00 94.81 170 THR A O 1
ATOM 1291 N N . PHE A 1 171 ? -8.598 3.470 1.173 1.00 93.75 171 PHE A N 1
ATOM 1292 C CA . PHE A 1 171 ? -8.590 4.606 2.100 1.00 93.75 171 PHE A CA 1
ATOM 1293 C C . PHE A 1 171 ? -9.935 5.327 2.047 1.00 93.75 171 PHE A C 1
ATOM 1295 O O . PHE A 1 171 ? -10.482 5.570 0.966 1.00 93.75 171 PHE A O 1
ATOM 1302 N N . SER A 1 172 ? -10.429 5.724 3.215 1.00 89.25 172 SER A N 1
ATOM 1303 C CA . SER A 1 172 ? -11.618 6.556 3.333 1.00 89.25 172 SER A CA 1
ATOM 1304 C C . SER A 1 172 ? -11.390 7.879 2.601 1.00 89.25 172 SER A C 1
ATOM 1306 O O . SER A 1 172 ? -10.329 8.505 2.698 1.00 89.25 172 SER A O 1
ATOM 1308 N N . ARG A 1 173 ? -12.397 8.304 1.838 1.00 83.50 173 ARG A N 1
ATOM 1309 C CA . ARG A 1 173 ? -12.396 9.591 1.120 1.00 83.50 173 ARG A CA 1
ATOM 1310 C C . ARG A 1 173 ? -13.178 10.672 1.852 1.00 83.50 173 ARG A C 1
ATOM 1312 O O . ARG A 1 173 ? -13.262 11.788 1.347 1.00 83.50 173 ARG A O 1
ATOM 1319 N N . ASP A 1 174 ? -13.714 10.337 3.021 1.00 67.00 174 ASP A N 1
ATOM 1320 C CA . ASP A 1 174 ? -14.482 11.222 3.885 1.00 67.00 174 ASP A CA 1
ATOM 1321 C C . ASP A 1 174 ? -13.542 12.269 4.493 1.00 67.00 174 ASP A C 1
ATOM 1323 O O . ASP A 1 174 ? -13.150 12.210 5.656 1.00 67.00 174 ASP A O 1
ATOM 1327 N N . TYR A 1 175 ? -13.129 13.238 3.680 1.00 54.50 175 TYR A N 1
ATOM 1328 C CA . TYR A 1 175 ? -12.676 14.509 4.205 1.00 54.50 175 TYR A CA 1
ATOM 1329 C C . TYR A 1 175 ? -13.923 15.236 4.703 1.00 54.50 175 TYR A C 1
ATOM 1331 O O . TYR A 1 175 ? -14.619 15.897 3.932 1.00 54.50 175 TYR A O 1
ATOM 1339 N N . LEU A 1 176 ? -14.241 15.067 5.985 1.00 45.91 176 LEU A N 1
ATOM 1340 C CA . LEU A 1 176 ? -15.110 16.014 6.663 1.00 45.91 176 LEU A CA 1
ATOM 1341 C C . LEU A 1 176 ? -14.246 17.250 6.941 1.00 45.91 176 LEU A C 1
ATOM 1343 O O . LEU A 1 176 ? -13.329 17.151 7.762 1.00 45.91 176 LEU A O 1
ATOM 1347 N N . PRO A 1 177 ? -14.466 18.400 6.270 1.00 45.25 177 PRO A N 1
ATOM 1348 C CA . PRO A 1 177 ? -13.890 19.642 6.764 1.00 45.25 177 PRO A CA 1
ATOM 1349 C C . PRO A 1 177 ? -14.325 19.818 8.228 1.00 45.25 177 PRO A C 1
ATOM 1351 O O . PRO A 1 177 ? -15.427 19.378 8.583 1.00 45.25 177 PRO A O 1
ATOM 1354 N N . PRO A 1 178 ? -13.498 20.437 9.090 1.00 45.81 178 PRO A N 1
ATOM 1355 C CA . PRO A 1 178 ? -13.933 20.76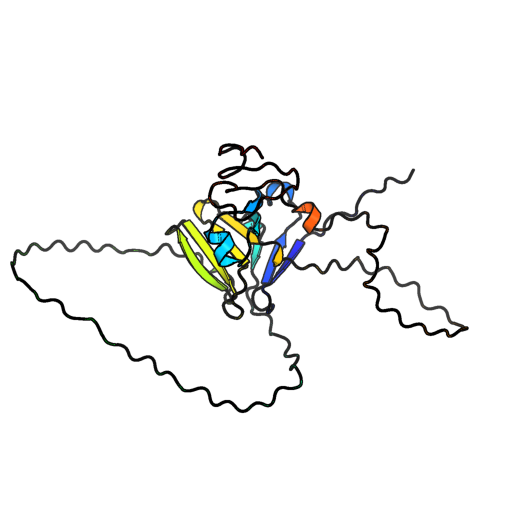0 10.441 1.00 45.81 178 PRO A CA 1
ATOM 1356 C C . PRO A 1 178 ? -15.281 21.492 10.360 1.00 45.81 178 PRO A C 1
ATOM 1358 O O . PRO A 1 178 ? -15.442 22.339 9.471 1.00 45.81 178 PRO A O 1
ATOM 1361 N N . PRO A 1 179 ? -16.263 21.149 11.217 1.00 42.38 179 PRO A N 1
ATOM 1362 C CA . PRO A 1 179 ? -17.565 21.793 11.180 1.00 42.38 179 PRO A CA 1
ATOM 1363 C C . PRO A 1 179 ? -17.341 23.298 11.267 1.00 42.38 179 PRO A C 1
ATOM 1365 O O . PRO A 1 179 ? -16.732 23.796 12.215 1.00 42.38 179 PRO A O 1
ATOM 1368 N N . THR A 1 180 ? -17.773 24.020 10.235 1.00 43.78 180 THR A N 1
ATOM 1369 C CA . THR A 1 180 ? -17.782 25.478 10.279 1.00 43.78 180 THR A CA 1
ATOM 1370 C C . THR A 1 180 ? -18.629 25.857 11.490 1.00 43.78 180 THR A C 1
ATOM 1372 O O . THR A 1 180 ? -19.724 25.303 11.617 1.00 43.78 180 THR A O 1
ATOM 1375 N N . PRO A 1 181 ? -18.159 26.726 12.403 1.00 46.03 181 PRO A N 1
ATOM 1376 C CA . PRO A 1 181 ? -19.000 27.184 13.496 1.00 46.03 181 PRO A CA 1
ATOM 1377 C C . PRO A 1 181 ? -20.254 27.793 12.876 1.00 46.03 181 PRO A C 1
ATOM 1379 O O . PRO A 1 181 ? -20.179 28.796 12.166 1.00 46.03 181 PRO A O 1
ATOM 1382 N N . THR A 1 182 ? -21.389 27.124 13.063 1.00 41.84 182 THR A N 1
ATOM 1383 C CA . THR A 1 182 ? -22.672 27.555 12.524 1.00 41.84 182 THR A CA 1
ATOM 1384 C C . THR A 1 182 ? -22.963 28.930 13.121 1.00 41.84 182 THR A C 1
ATOM 1386 O O . THR A 1 182 ? -23.066 29.028 14.348 1.00 41.84 182 THR A O 1
ATOM 1389 N N . PRO A 1 183 ? -23.071 30.011 12.328 1.00 49.62 183 PRO A N 1
ATOM 1390 C CA . PRO A 1 183 ? -23.591 31.254 12.868 1.00 49.62 183 PRO A CA 1
ATOM 1391 C C . PRO A 1 183 ? -25.017 30.981 13.354 1.00 49.62 183 PRO A C 1
ATOM 1393 O O . PRO A 1 183 ? -25.816 30.363 12.646 1.00 49.62 183 PRO A O 1
ATOM 1396 N N . ASN A 1 184 ? -25.300 31.385 14.595 1.00 42.59 184 ASN A N 1
ATOM 1397 C CA . ASN A 1 184 ? -26.604 31.218 15.230 1.00 42.59 184 ASN A CA 1
ATOM 1398 C C . ASN A 1 184 ? -27.732 31.656 14.279 1.00 42.59 184 ASN A C 1
ATOM 1400 O O . ASN A 1 184 ? -27.626 32.731 13.679 1.00 42.59 184 ASN A O 1
ATOM 1404 N N . PRO A 1 185 ? -28.821 30.876 14.154 1.00 45.53 185 PRO A N 1
ATOM 1405 C CA . PRO A 1 185 ? -29.942 31.255 13.312 1.00 45.53 185 PRO A CA 1
ATOM 1406 C C . PRO A 1 185 ? -30.624 32.487 13.914 1.00 45.53 185 PRO A C 1
ATOM 1408 O O . PRO A 1 185 ? -31.364 32.392 14.890 1.00 45.53 185 PRO A O 1
ATOM 1411 N N . THR A 1 186 ? -30.371 33.653 13.323 1.00 42.03 186 THR A N 1
ATOM 1412 C CA . THR A 1 186 ? -31.249 34.813 13.475 1.00 42.03 186 THR A CA 1
ATOM 1413 C C . THR A 1 186 ? -32.233 34.795 12.307 1.00 42.03 186 THR A C 1
ATOM 1415 O O . THR A 1 186 ? -31.851 34.646 11.149 1.00 42.03 186 THR A O 1
ATOM 1418 N N . SER A 1 187 ? -33.508 34.857 12.664 1.00 41.53 187 SER A N 1
ATOM 1419 C CA . SER A 1 187 ? -34.729 34.803 11.854 1.00 41.53 187 SER A CA 1
ATOM 1420 C C . SER A 1 187 ? -34.712 35.529 10.491 1.00 41.53 187 SER A C 1
ATOM 1422 O O . SER A 1 187 ? -34.394 36.713 10.451 1.00 41.53 187 SER A O 1
ATOM 1424 N N . THR A 1 188 ? -35.112 34.785 9.438 1.00 38.31 188 THR A N 1
ATOM 1425 C CA . THR A 1 188 ? -36.094 35.032 8.326 1.00 38.31 188 THR A CA 1
ATOM 1426 C C . THR A 1 188 ?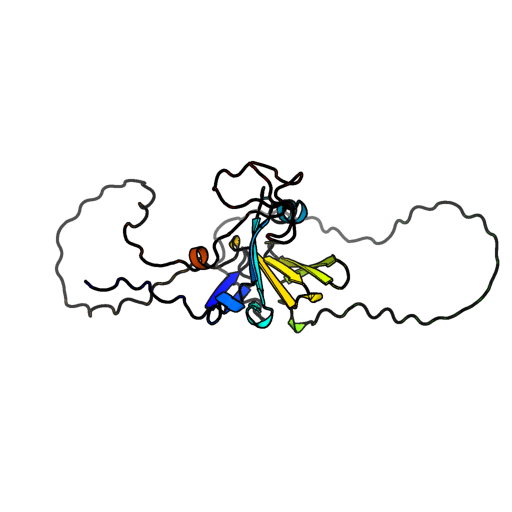 -36.389 36.484 7.849 1.00 38.31 188 THR A C 1
ATOM 1428 O O . THR A 1 188 ? -36.404 37.375 8.689 1.00 38.31 188 THR A O 1
ATOM 1431 N N . PRO A 1 189 ? -36.783 36.763 6.567 1.00 45.31 189 PRO A N 1
ATOM 1432 C CA . PRO A 1 189 ? -37.671 35.934 5.736 1.00 45.31 189 PRO A CA 1
ATOM 1433 C C . PRO A 1 189 ? -37.393 35.803 4.216 1.00 45.31 189 PRO A C 1
ATOM 1435 O O . PRO A 1 189 ? -36.550 36.453 3.613 1.00 45.31 189 PRO A O 1
ATOM 1438 N N . SER A 1 190 ? -38.180 34.888 3.645 1.00 45.09 190 SER A N 1
ATOM 1439 C CA . SER A 1 190 ? -38.305 34.362 2.281 1.00 45.09 190 SER A CA 1
ATOM 1440 C C . SER A 1 190 ? -38.510 35.355 1.131 1.00 45.09 190 SER A C 1
ATOM 1442 O O . SER A 1 190 ? -39.299 36.289 1.253 1.00 45.09 190 SER A O 1
ATOM 1444 N N . THR A 1 191 ? -38.009 35.004 -0.059 1.00 37.38 191 THR A N 1
ATOM 1445 C CA . THR A 1 191 ? -38.739 35.163 -1.337 1.00 37.38 191 THR A CA 1
ATOM 1446 C C . THR A 1 191 ? -38.109 34.314 -2.451 1.00 37.38 191 THR A C 1
ATOM 1448 O O . THR A 1 191 ? -36.891 34.259 -2.573 1.00 37.38 191 THR A O 1
ATOM 1451 N N . GLY A 1 192 ? -38.954 33.704 -3.294 1.00 35.16 192 GLY A N 1
ATOM 1452 C CA . GLY A 1 192 ? -38.643 33.467 -4.711 1.00 35.16 192 GLY A CA 1
ATOM 1453 C C . GLY A 1 192 ? -38.291 32.042 -5.150 1.00 35.16 192 GLY A C 1
ATOM 1454 O O . GLY A 1 192 ? -37.130 31.654 -5.181 1.00 35.16 192 GLY A O 1
ATOM 1455 N N . SER A 1 193 ? -39.305 31.301 -5.591 1.00 43.78 193 SER A N 1
ATOM 1456 C CA . SER A 1 193 ? -39.216 30.040 -6.335 1.00 43.78 193 SER A CA 1
ATOM 1457 C C . SER A 1 193 ? -38.588 30.223 -7.722 1.00 43.78 193 SER A C 1
ATOM 1459 O O . SER A 1 193 ? -38.917 31.191 -8.401 1.00 43.78 193 SER A O 1
ATOM 1461 N N . SER A 1 194 ? -37.805 29.249 -8.202 1.00 37.28 194 SER A N 1
ATOM 1462 C CA . SER A 1 194 ? -37.723 28.864 -9.626 1.00 37.28 194 SER A CA 1
ATOM 1463 C C . SER A 1 194 ? -37.019 27.516 -9.778 1.00 37.28 194 SER A C 1
ATOM 1465 O O . SER A 1 194 ? -35.834 27.366 -9.496 1.00 37.28 194 SER A O 1
ATOM 1467 N N . SER A 1 195 ? -37.780 26.528 -10.230 1.00 45.53 195 SER A N 1
ATOM 1468 C CA . SER A 1 195 ? -37.335 25.201 -10.641 1.00 45.53 195 SER A CA 1
ATOM 1469 C C . SER A 1 195 ? -36.586 25.253 -11.974 1.00 45.53 195 SER A C 1
ATOM 1471 O O . SER A 1 195 ? -37.131 25.750 -12.958 1.00 45.53 195 SER A O 1
ATOM 1473 N N . SER A 1 196 ? -35.407 24.639 -12.053 1.00 38.25 196 SER A N 1
ATOM 1474 C CA . SER A 1 196 ? -34.935 24.038 -13.303 1.00 38.25 196 SER A CA 1
ATOM 1475 C C . SER A 1 196 ? -34.083 22.809 -12.994 1.00 38.25 196 SER A C 1
ATOM 1477 O O . SER A 1 196 ? -33.111 22.852 -12.244 1.00 38.25 196 SER A O 1
ATOM 1479 N N . SER A 1 197 ? -34.535 21.675 -13.518 1.00 45.91 197 SER A N 1
ATOM 1480 C CA . SER A 1 197 ? -33.852 20.393 -13.462 1.00 45.91 197 SER A CA 1
ATOM 1481 C C . SER A 1 197 ? -32.798 20.369 -14.563 1.00 45.91 197 SER A C 1
ATOM 1483 O O . SER A 1 197 ? -33.140 20.344 -15.742 1.00 45.91 197 SER A O 1
ATOM 1485 N N . SER A 1 198 ? -31.523 20.357 -14.191 1.00 35.81 198 SER A N 1
ATOM 1486 C CA . SER A 1 198 ? -30.429 20.044 -15.108 1.00 35.81 198 SER A CA 1
ATOM 1487 C C . SER A 1 198 ? -29.528 19.004 -14.460 1.00 35.81 198 SER A C 1
ATOM 1489 O O . SER A 1 198 ? -28.835 19.282 -13.480 1.00 35.81 198 SER A O 1
ATOM 1491 N N . THR A 1 199 ? -29.574 17.792 -15.006 1.00 45.03 199 THR A N 1
ATOM 1492 C CA . THR A 1 199 ? -28.645 16.700 -14.721 1.00 45.03 199 THR A CA 1
ATOM 1493 C C . THR A 1 199 ? -27.274 17.087 -15.260 1.00 45.03 199 THR A C 1
ATOM 1495 O O . THR A 1 199 ? -26.901 16.735 -16.375 1.00 45.03 199 THR A O 1
ATOM 1498 N N . THR A 1 200 ? -26.530 17.837 -14.462 1.00 34.38 200 THR A N 1
ATOM 1499 C CA . THR A 1 200 ? -25.116 18.103 -14.691 1.00 34.38 200 THR A CA 1
ATOM 1500 C C . THR A 1 200 ? -24.405 17.588 -13.456 1.00 34.38 200 THR A C 1
ATOM 1502 O O . THR A 1 200 ? -24.728 18.000 -12.340 1.00 34.38 200 THR A O 1
ATOM 1505 N N . SER A 1 201 ? -23.476 16.648 -13.639 1.00 38.66 201 SER A N 1
ATOM 1506 C CA . SER A 1 201 ? -22.513 16.280 -12.600 1.00 38.66 201 SER A CA 1
ATOM 1507 C C . SER A 1 201 ? -22.012 17.559 -11.923 1.00 38.66 201 SER A C 1
ATOM 1509 O O . SER A 1 201 ? -21.737 18.525 -12.644 1.00 38.66 201 SER A O 1
ATOM 1511 N N . PRO A 1 202 ? -21.924 17.615 -10.581 1.00 43.53 202 PRO A N 1
ATOM 1512 C CA . PRO A 1 202 ? -21.509 18.840 -9.922 1.00 43.53 202 PRO A CA 1
ATOM 1513 C C . PRO A 1 202 ? -20.151 19.257 -10.499 1.00 43.53 202 PRO A C 1
ATOM 1515 O O . PRO A 1 202 ? -19.257 18.407 -10.592 1.00 43.53 202 PRO A O 1
ATOM 1518 N N . PRO A 1 203 ? -19.991 20.521 -10.929 1.00 39.75 203 PRO A N 1
ATOM 1519 C CA . PRO A 1 203 ? -18.696 20.995 -11.379 1.00 39.75 203 PRO A CA 1
ATOM 1520 C C . PRO A 1 203 ? -17.687 20.783 -10.242 1.00 39.75 203 PRO A C 1
ATOM 1522 O O . PRO A 1 203 ? -18.057 20.898 -9.063 1.00 39.75 203 PRO A O 1
ATOM 1525 N N . PRO A 1 204 ? -16.427 20.436 -10.557 1.00 39.53 204 PRO A N 1
ATOM 1526 C CA . PRO A 1 204 ? -15.395 20.367 -9.537 1.00 39.53 204 PRO A CA 1
ATOM 1527 C C . PRO A 1 204 ? -15.377 21.722 -8.833 1.00 39.53 204 PRO A C 1
ATOM 1529 O O . PRO A 1 204 ? -15.269 22.753 -9.490 1.00 39.53 204 PRO A O 1
ATOM 1532 N N . LYS A 1 205 ? -15.586 21.723 -7.511 1.00 42.38 205 LYS A N 1
ATOM 1533 C CA . LYS A 1 205 ? -15.643 22.958 -6.725 1.00 42.38 205 LYS A CA 1
ATOM 1534 C C . LYS A 1 205 ? -14.322 23.704 -6.922 1.00 42.38 205 LYS A C 1
ATOM 1536 O O . LYS A 1 205 ? -13.291 23.274 -6.405 1.00 42.38 205 LYS A O 1
ATOM 1541 N N . GLU A 1 206 ? -14.349 24.785 -7.696 1.00 34.06 206 GLU A N 1
ATOM 1542 C CA . GLU A 1 206 ? -13.215 25.688 -7.851 1.00 34.06 206 GLU A CA 1
ATOM 1543 C C . GLU A 1 206 ? -12.906 26.312 -6.484 1.00 34.06 206 GLU A C 1
ATOM 1545 O O . GLU A 1 206 ? -13.761 26.960 -5.882 1.00 34.06 206 GLU A O 1
ATOM 1550 N N . GLY A 1 207 ? -11.692 26.065 -5.974 1.00 44.56 207 GLY A N 1
ATOM 1551 C CA . GLY A 1 207 ? -11.184 26.691 -4.748 1.00 44.56 207 GLY A CA 1
ATOM 1552 C C . GLY A 1 207 ? -10.724 25.766 -3.614 1.00 44.56 207 GLY A C 1
ATOM 1553 O O . GLY A 1 207 ? -11.007 26.071 -2.461 1.00 44.56 207 GLY A O 1
ATOM 1554 N N . LEU A 1 208 ? -9.990 24.674 -3.863 1.00 41.03 208 LEU A N 1
ATOM 1555 C CA . LEU A 1 208 ? -9.415 23.876 -2.764 1.00 41.03 208 LEU A CA 1
ATOM 1556 C C . LEU A 1 208 ? -7.894 24.062 -2.620 1.00 41.03 208 LEU A C 1
ATOM 1558 O O . LEU A 1 208 ? -7.129 23.331 -3.248 1.00 41.03 208 LEU A O 1
ATOM 1562 N N . PRO A 1 209 ? -7.413 24.951 -1.732 1.00 44.00 209 PRO A N 1
ATOM 1563 C CA . PRO A 1 209 ? -6.119 24.773 -1.094 1.00 44.00 209 PRO A CA 1
ATOM 1564 C C . PRO A 1 209 ? -6.268 23.740 0.040 1.00 44.00 209 PRO A C 1
ATOM 1566 O O . PRO A 1 209 ? -6.408 24.088 1.208 1.00 44.00 209 PRO A O 1
ATOM 1569 N N . HIS A 1 210 ? -6.252 22.451 -0.308 1.00 47.97 210 HIS A N 1
ATOM 1570 C CA . HIS A 1 210 ? -6.049 21.352 0.641 1.00 47.97 210 HIS A CA 1
ATOM 1571 C C . HIS A 1 210 ? -5.294 20.221 -0.068 1.00 47.97 210 HIS A C 1
ATOM 1573 O O . HIS A 1 210 ? -5.812 19.707 -1.062 1.00 47.97 210 HIS A O 1
ATOM 1579 N N . PRO A 1 211 ? -4.119 19.759 0.403 1.00 62.41 211 PRO A N 1
ATOM 1580 C CA . PRO A 1 211 ? -3.591 18.497 -0.073 1.00 62.41 211 PRO A CA 1
ATOM 1581 C C . PRO A 1 211 ? -4.456 17.419 0.565 1.00 62.41 211 PRO A C 1
ATOM 1583 O O . PRO A 1 211 ? -4.385 17.177 1.768 1.00 62.41 211 PRO A O 1
ATOM 1586 N N . THR A 1 212 ? -5.378 16.830 -0.192 1.00 77.25 212 THR A N 1
ATOM 1587 C CA . THR A 1 212 ? -6.083 15.634 0.292 1.00 77.25 212 THR A CA 1
ATOM 1588 C C . THR A 1 212 ? -5.045 14.616 0.777 1.00 77.25 212 THR A C 1
ATOM 1590 O O . THR A 1 212 ? -3.908 14.618 0.298 1.00 77.25 212 THR A O 1
ATOM 1593 N N . ILE A 1 213 ? -5.401 13.725 1.705 1.00 84.81 213 ILE A N 1
ATOM 1594 C CA . ILE A 1 213 ? -4.492 12.638 2.113 1.00 84.81 213 ILE A CA 1
ATOM 1595 C C . ILE A 1 213 ? -3.960 11.918 0.866 1.00 84.81 213 ILE A C 1
ATOM 1597 O O . ILE A 1 213 ? -2.765 11.672 0.759 1.00 84.81 213 ILE A O 1
ATOM 1601 N N . GLN A 1 214 ? -4.815 11.711 -0.138 1.00 86.38 214 GLN A N 1
ATOM 1602 C CA . GLN A 1 214 ? -4.460 11.132 -1.432 1.00 86.38 214 GLN A CA 1
ATOM 1603 C C . GLN A 1 214 ? -3.354 11.911 -2.161 1.00 86.38 214 GLN A C 1
ATOM 1605 O O . GLN A 1 214 ? -2.490 11.299 -2.782 1.00 86.38 214 GLN A O 1
ATOM 1610 N N . GLN A 1 215 ? -3.350 13.240 -2.076 1.00 87.06 215 GLN A N 1
ATOM 1611 C CA . GLN A 1 215 ? -2.279 14.065 -2.628 1.00 87.06 215 GLN A CA 1
ATOM 1612 C C . GLN A 1 215 ? -0.984 13.942 -1.821 1.00 87.06 215 GLN A C 1
ATOM 1614 O O . GLN A 1 215 ? 0.090 13.895 -2.419 1.00 87.06 215 GLN A O 1
ATOM 1619 N N . ALA A 1 216 ? -1.077 13.847 -0.492 1.00 88.19 216 ALA A N 1
ATOM 1620 C CA . ALA A 1 216 ? 0.082 13.660 0.380 1.00 88.19 216 ALA A CA 1
ATOM 1621 C C . ALA A 1 216 ? 0.764 12.298 0.167 1.00 88.19 216 ALA A C 1
ATOM 1623 O O . ALA A 1 216 ? 1.986 12.205 0.214 1.00 88.19 216 ALA A O 1
ATOM 1624 N N . ILE A 1 217 ? -0.017 11.257 -0.135 1.00 92.62 217 ILE A N 1
ATOM 1625 C CA . ILE A 1 217 ? 0.489 9.901 -0.385 1.00 92.62 217 ILE A CA 1
ATOM 1626 C C . ILE A 1 217 ? 0.598 9.557 -1.877 1.00 92.62 217 ILE A C 1
ATOM 1628 O O . ILE A 1 217 ? 0.746 8.381 -2.208 1.00 92.62 217 ILE A O 1
ATOM 1632 N N . ARG A 1 218 ? 0.487 10.534 -2.790 1.00 93.94 218 ARG A N 1
ATOM 1633 C CA . ARG A 1 218 ? 0.407 10.298 -4.247 1.00 93.94 218 ARG A CA 1
ATOM 1634 C C . ARG A 1 218 ? 1.580 9.455 -4.776 1.00 93.94 218 ARG A C 1
ATOM 1636 O O . ARG A 1 218 ? 2.690 9.622 -4.279 1.00 93.94 218 ARG A O 1
ATOM 1643 N N . PRO A 1 219 ? 1.381 8.600 -5.795 1.00 96.38 219 PRO A N 1
ATOM 1644 C CA . PRO A 1 219 ? 2.464 7.828 -6.404 1.00 96.38 219 PRO A CA 1
ATOM 1645 C C . PRO A 1 219 ? 3.582 8.733 -6.924 1.00 96.38 219 PRO A C 1
ATOM 1647 O O . PRO A 1 219 ? 3.304 9.787 -7.497 1.00 96.38 219 PRO A O 1
ATOM 1650 N N . LEU A 1 220 ? 4.834 8.303 -6.762 1.00 96.69 220 LEU A N 1
ATOM 1651 C CA . LEU A 1 220 ? 6.001 9.054 -7.244 1.00 96.69 220 LEU A CA 1
ATOM 1652 C C . LEU A 1 220 ? 6.668 8.426 -8.472 1.00 96.69 220 LEU A C 1
ATOM 1654 O O . LEU A 1 220 ? 7.423 9.099 -9.166 1.00 96.69 220 LEU A O 1
ATOM 1658 N N . HIS A 1 221 ? 6.400 7.150 -8.745 1.00 97.38 221 HIS A N 1
ATOM 1659 C CA . HIS A 1 221 ? 7.000 6.395 -9.842 1.00 97.38 221 HIS A CA 1
ATOM 1660 C C . HIS A 1 221 ? 6.169 5.157 -10.182 1.00 97.38 221 HIS A C 1
ATOM 1662 O O . HIS A 1 221 ? 5.325 4.707 -9.398 1.00 97.38 221 HIS A O 1
ATOM 1668 N N . HIS A 1 222 ? 6.468 4.559 -11.329 1.00 97.25 222 HIS A N 1
ATOM 1669 C CA . HIS A 1 222 ? 6.072 3.201 -11.665 1.00 97.25 222 HIS A CA 1
ATOM 1670 C C . HIS A 1 222 ? 7.198 2.224 -11.345 1.00 97.25 222 HIS A C 1
ATOM 1672 O O . HIS A 1 222 ? 8.358 2.470 -11.664 1.00 97.25 222 HIS A O 1
ATOM 1678 N N . GLN A 1 223 ? 6.849 1.090 -10.751 1.00 97.25 223 GLN A N 1
ATOM 1679 C CA . GLN A 1 223 ? 7.762 -0.019 -10.504 1.00 97.25 223 GLN A CA 1
ATOM 1680 C C . GLN A 1 223 ? 7.227 -1.314 -11.090 1.00 97.25 223 GLN A C 1
ATOM 1682 O O . GLN A 1 223 ? 6.009 -1.523 -11.157 1.00 97.25 223 GLN A O 1
ATOM 1687 N N . PHE A 1 224 ? 8.150 -2.205 -11.447 1.00 96.06 224 PHE A N 1
ATOM 1688 C CA . PHE A 1 224 ? 7.846 -3.391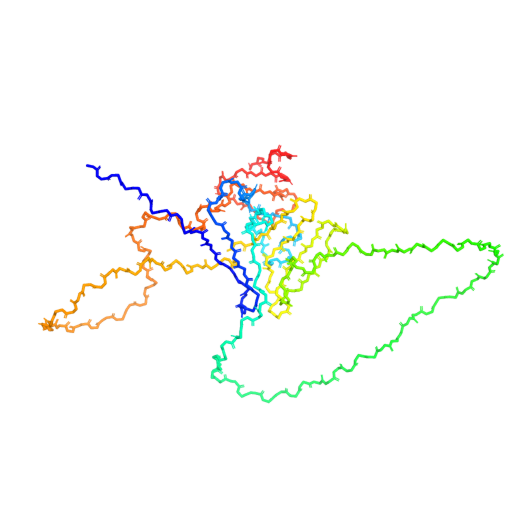 -12.247 1.00 96.06 224 PHE A CA 1
ATOM 1689 C C . PHE A 1 224 ? 7.295 -3.041 -13.637 1.00 96.06 224 PHE A C 1
ATOM 1691 O O . PHE A 1 224 ? 6.554 -3.824 -14.229 1.00 96.06 224 PHE A O 1
ATOM 1698 N N . TYR A 1 225 ? 7.665 -1.864 -14.150 1.00 93.56 225 TYR A N 1
ATOM 1699 C CA . TYR A 1 225 ? 7.276 -1.319 -15.450 1.00 93.56 225 TYR A CA 1
ATOM 1700 C C . TYR A 1 225 ? 8.134 -1.927 -16.573 1.00 93.56 225 TYR A C 1
ATOM 1702 O O . TYR A 1 225 ? 8.819 -1.233 -17.308 1.00 93.56 225 TYR A O 1
ATOM 1710 N N . GLY A 1 226 ? 8.153 -3.252 -16.668 1.00 89.25 226 GLY A N 1
ATOM 1711 C CA . GLY A 1 226 ? 8.909 -3.991 -17.683 1.00 89.25 226 GLY A CA 1
ATOM 1712 C C . GLY A 1 226 ? 7.978 -4.866 -18.508 1.00 89.25 226 GLY A C 1
ATOM 1713 O O . GLY A 1 226 ? 6.861 -4.464 -18.827 1.00 89.25 226 GLY A O 1
ATOM 1714 N N . TRP A 1 227 ? 8.386 -6.110 -18.753 1.00 89.19 227 TRP A N 1
ATOM 1715 C CA . TRP A 1 227 ? 7.595 -7.121 -19.476 1.00 89.19 227 TRP A CA 1
ATOM 1716 C C . TRP A 1 227 ? 6.216 -7.420 -18.857 1.00 89.19 227 TRP A C 1
ATOM 1718 O O . TRP A 1 227 ? 5.383 -8.071 -19.476 1.00 89.19 227 TRP A O 1
ATOM 1728 N N . TRP A 1 228 ? 5.974 -6.964 -17.626 1.00 85.81 228 TRP A N 1
ATOM 1729 C CA . TRP A 1 228 ? 4.709 -7.124 -16.912 1.00 85.81 228 TRP A CA 1
ATOM 1730 C C . TRP A 1 228 ? 3.699 -6.002 -17.180 1.00 85.81 228 TRP A C 1
ATOM 1732 O O . TRP A 1 228 ? 2.534 -6.149 -16.805 1.00 85.81 228 TRP A O 1
ATOM 1742 N N . ARG A 1 229 ? 4.108 -4.882 -17.796 1.00 90.31 229 ARG A N 1
ATOM 1743 C CA . ARG A 1 229 ? 3.196 -3.760 -18.047 1.00 90.31 229 ARG A CA 1
ATOM 1744 C C . ARG A 1 229 ? 2.137 -4.161 -19.074 1.00 90.31 229 ARG A C 1
ATOM 1746 O O . ARG A 1 229 ? 2.452 -4.702 -20.127 1.00 90.31 229 ARG A O 1
ATOM 1753 N N . THR A 1 230 ? 0.871 -3.906 -18.756 1.00 92.50 230 THR A N 1
ATOM 1754 C CA . THR A 1 230 ? -0.257 -4.215 -19.655 1.00 92.50 230 THR A CA 1
ATOM 1755 C C . THR A 1 230 ? -0.589 -3.053 -20.589 1.00 92.50 230 THR A C 1
ATOM 1757 O O . THR A 1 230 ? -1.188 -3.255 -21.638 1.00 92.50 230 THR A O 1
ATOM 1760 N N . MET A 1 231 ? -0.227 -1.832 -20.201 1.00 91.25 231 MET A N 1
ATOM 1761 C CA . MET A 1 231 ? -0.468 -0.618 -20.973 1.00 91.25 231 MET A CA 1
ATOM 1762 C C . MET A 1 231 ? 0.591 0.427 -20.638 1.00 91.25 231 MET A C 1
ATOM 1764 O O . MET A 1 231 ? 1.120 0.430 -19.520 1.00 91.25 231 MET A O 1
ATOM 1768 N N . ASP A 1 232 ? 0.845 1.327 -21.585 1.00 90.88 232 ASP A N 1
ATOM 1769 C CA . ASP A 1 232 ? 1.722 2.465 -21.359 1.00 90.88 232 ASP A CA 1
ATOM 1770 C C . ASP A 1 232 ? 0.983 3.632 -20.696 1.00 90.88 232 ASP A C 1
ATOM 1772 O O . ASP A 1 232 ? -0.159 3.941 -21.043 1.00 90.88 232 ASP A O 1
ATOM 1776 N N . ILE A 1 233 ? 1.628 4.257 -19.706 1.00 92.19 233 ILE A N 1
ATOM 1777 C CA . ILE A 1 233 ? 1.058 5.352 -18.911 1.00 92.19 233 ILE A CA 1
ATOM 1778 C C . ILE A 1 233 ? 1.850 6.644 -19.167 1.00 92.19 233 ILE A C 1
ATOM 1780 O O . ILE A 1 233 ? 2.961 6.790 -18.645 1.00 92.19 233 ILE A O 1
ATOM 1784 N N . PRO A 1 234 ? 1.290 7.606 -19.927 1.00 92.00 234 PRO A N 1
ATOM 1785 C CA . PRO A 1 234 ? 1.970 8.851 -20.281 1.00 92.00 234 PRO A CA 1
ATOM 1786 C C . PRO A 1 234 ? 1.799 9.930 -19.193 1.00 92.00 234 PRO A C 1
ATOM 1788 O O . PRO A 1 234 ? 1.354 11.046 -19.462 1.00 92.00 234 PRO A O 1
ATOM 1791 N N . ASP A 1 235 ? 2.117 9.609 -17.935 1.00 93.56 235 ASP A N 1
ATOM 1792 C CA . ASP A 1 235 ? 1.947 10.512 -16.779 1.00 93.56 235 ASP A CA 1
ATOM 1793 C C . ASP A 1 235 ? 3.231 11.251 -16.355 1.00 93.56 235 ASP A C 1
ATOM 1795 O O . ASP A 1 235 ? 3.223 12.024 -15.395 1.00 93.56 235 ASP A O 1
ATOM 1799 N N . LYS A 1 236 ? 4.327 11.045 -17.101 1.00 94.19 236 LYS A N 1
ATOM 1800 C CA . LYS A 1 236 ? 5.667 11.614 -16.862 1.00 94.19 236 LYS A CA 1
ATOM 1801 C C . LYS A 1 236 ? 6.322 11.169 -15.547 1.00 94.19 236 LYS A C 1
ATOM 1803 O O . LYS A 1 236 ? 7.377 11.703 -15.193 1.00 94.19 236 LYS A O 1
ATOM 1808 N N . LEU A 1 237 ? 5.749 10.203 -14.826 1.00 95.88 237 LEU A N 1
ATOM 1809 C CA . LEU A 1 237 ? 6.401 9.634 -13.655 1.00 95.88 237 LEU A CA 1
ATOM 1810 C C . LEU A 1 237 ? 7.569 8.731 -14.089 1.00 95.88 237 LEU A C 1
ATOM 1812 O O . LEU A 1 237 ? 7.473 8.037 -15.106 1.00 95.88 237 LEU A O 1
ATOM 1816 N N . PRO A 1 238 ? 8.680 8.699 -13.328 1.00 96.31 238 PRO A N 1
ATOM 1817 C CA . PRO A 1 238 ? 9.770 7.762 -13.573 1.00 96.31 238 PRO A CA 1
ATOM 1818 C C . PRO A 1 238 ? 9.274 6.314 -13.589 1.00 96.31 238 PRO A C 1
ATOM 1820 O O . PRO A 1 238 ? 8.466 5.921 -12.747 1.00 96.31 238 PRO A O 1
ATOM 1823 N N . LYS A 1 239 ? 9.792 5.511 -14.516 1.00 96.38 239 LYS A N 1
ATOM 1824 C CA . LYS A 1 239 ? 9.437 4.102 -14.701 1.00 96.38 239 LYS A CA 1
ATOM 1825 C C . LYS A 1 239 ? 10.655 3.229 -14.392 1.00 96.38 239 LYS A C 1
ATOM 1827 O O . LYS A 1 239 ? 11.765 3.567 -14.789 1.00 96.38 239 LYS A O 1
ATOM 1832 N N . TRP A 1 240 ? 10.459 2.136 -13.657 1.00 97.00 240 TRP A N 1
ATOM 1833 C CA . TRP A 1 240 ? 11.532 1.247 -13.195 1.00 97.00 240 TRP A CA 1
ATOM 1834 C C . TRP A 1 240 ? 11.165 -0.223 -13.417 1.00 97.00 240 TRP A C 1
ATOM 1836 O O . TRP A 1 240 ? 10.018 -0.613 -13.167 1.00 97.00 240 TRP A O 1
ATOM 1846 N N . GLU A 1 241 ? 12.131 -1.062 -13.802 1.00 95.81 241 GLU A N 1
ATOM 1847 C CA . GLU A 1 241 ? 11.918 -2.514 -13.968 1.00 95.81 241 GLU A CA 1
ATOM 1848 C C . GLU A 1 241 ? 11.620 -3.232 -12.642 1.00 95.81 241 GLU A C 1
ATOM 1850 O O . GLU A 1 241 ? 10.991 -4.290 -12.609 1.00 95.81 241 GLU A O 1
ATOM 1855 N N . GLY A 1 242 ? 12.035 -2.639 -11.523 1.00 95.50 242 GLY A N 1
ATOM 1856 C CA . GLY A 1 242 ? 11.828 -3.130 -10.167 1.00 95.50 242 GLY A CA 1
ATOM 1857 C C . GLY A 1 242 ? 11.623 -1.969 -9.199 1.00 95.50 242 GLY A C 1
ATOM 1858 O O . GLY A 1 242 ? 10.866 -1.046 -9.482 1.00 95.50 242 GLY A O 1
ATOM 1859 N N . TYR A 1 243 ? 12.268 -2.008 -8.032 1.00 94.44 243 TYR A N 1
ATOM 1860 C CA . TYR A 1 243 ? 12.189 -0.910 -7.065 1.00 94.44 243 TYR A CA 1
ATOM 1861 C C . TYR A 1 243 ? 13.009 0.305 -7.521 1.00 94.44 243 TYR A C 1
ATOM 1863 O O . TYR A 1 243 ? 14.147 0.156 -7.970 1.00 94.44 243 TYR A O 1
ATOM 1871 N N . ALA A 1 244 ? 12.448 1.504 -7.351 1.00 94.12 244 ALA A N 1
ATOM 1872 C CA . ALA A 1 244 ? 13.135 2.754 -7.661 1.00 94.12 244 ALA A CA 1
ATOM 1873 C C . ALA A 1 244 ? 14.468 2.871 -6.910 1.00 94.12 244 ALA A C 1
ATOM 1875 O O . ALA A 1 244 ? 14.553 2.526 -5.731 1.00 94.12 244 ALA A O 1
ATOM 1876 N N . GLY A 1 245 ? 15.509 3.327 -7.611 1.00 93.19 245 GLY A N 1
ATOM 1877 C CA . GLY A 1 245 ? 16.867 3.464 -7.071 1.00 93.19 245 GLY A CA 1
ATOM 1878 C C . GLY A 1 245 ? 17.636 2.149 -6.877 1.00 93.19 245 GLY A C 1
ATOM 1879 O O . GLY A 1 245 ? 18.825 2.193 -6.587 1.00 93.19 245 GLY A O 1
ATOM 1880 N N . ALA A 1 246 ? 16.991 0.992 -7.054 1.00 94.88 246 ALA A N 1
ATOM 1881 C CA . ALA A 1 246 ? 17.609 -0.331 -6.913 1.00 94.88 246 ALA A CA 1
ATOM 1882 C C . ALA A 1 246 ? 17.471 -1.211 -8.169 1.00 94.88 246 ALA A C 1
ATOM 1884 O O . ALA A 1 246 ? 17.895 -2.363 -8.165 1.00 94.88 246 ALA A O 1
ATOM 1885 N N . SER A 1 247 ? 16.837 -0.701 -9.221 1.00 96.00 247 SER A N 1
ATOM 1886 C CA . SER A 1 247 ? 16.651 -1.385 -10.502 1.00 96.00 247 SER A CA 1
ATOM 1887 C C . SER A 1 247 ? 16.900 -0.417 -11.649 1.00 96.00 247 SER A C 1
ATOM 1889 O O . SER A 1 247 ? 17.056 0.782 -11.416 1.00 96.00 247 SER A O 1
ATOM 1891 N N . GLU A 1 248 ? 16.950 -0.933 -12.872 1.00 95.69 248 GLU A N 1
ATOM 1892 C CA . GLU A 1 248 ? 17.106 -0.112 -14.064 1.00 95.69 248 GLU A CA 1
ATOM 1893 C C . GLU A 1 248 ? 15.885 0.791 -14.283 1.00 95.69 248 GLU A C 1
ATOM 1895 O O . GLU A 1 248 ? 14.731 0.408 -14.036 1.00 95.69 248 GLU A O 1
ATOM 1900 N N . ARG A 1 249 ? 16.161 2.025 -14.712 1.00 95.25 249 ARG A N 1
ATOM 1901 C CA . ARG A 1 249 ? 15.135 2.976 -15.126 1.00 95.25 249 ARG A CA 1
ATOM 1902 C C . ARG A 1 249 ? 14.758 2.668 -16.569 1.00 95.25 249 ARG A C 1
ATOM 1904 O O . ARG A 1 249 ? 15.626 2.575 -17.423 1.00 95.25 249 ARG A O 1
ATOM 1911 N N . VAL A 1 250 ? 13.464 2.559 -16.823 1.00 90.81 250 VAL A N 1
ATOM 1912 C CA . VAL A 1 250 ? 12.922 2.261 -18.146 1.00 90.81 250 VAL A CA 1
ATOM 1913 C C . VAL A 1 250 ? 12.632 3.581 -18.847 1.00 90.81 250 VAL A C 1
ATOM 1915 O O . VAL A 1 250 ? 11.930 4.437 -18.298 1.00 90.81 250 VAL A O 1
ATOM 1918 N N . GLU A 1 251 ? 13.210 3.753 -20.030 1.00 78.12 251 GLU A N 1
ATOM 1919 C CA . GLU A 1 251 ? 12.881 4.854 -20.933 1.00 78.12 251 GLU A CA 1
ATOM 1920 C C . GLU A 1 251 ? 11.554 4.558 -21.649 1.00 78.12 251 GLU A C 1
ATOM 1922 O O . GLU A 1 251 ? 11.182 3.397 -21.835 1.00 78.12 251 GLU A O 1
ATOM 1927 N N . GLU A 1 252 ? 10.796 5.614 -21.941 1.00 62.72 252 GLU A N 1
ATOM 1928 C CA . GLU A 1 252 ? 9.478 5.536 -22.588 1.00 62.72 252 GLU A CA 1
ATOM 1929 C C . GLU A 1 252 ? 9.603 5.447 -24.108 1.00 62.72 252 GLU A C 1
ATOM 1931 O O . GLU A 1 252 ? 10.431 6.201 -24.669 1.00 62.72 252 GLU A O 1
#

pLDDT: mean 71.78, std 26.62, range [27.5, 98.0]